Protein AF-A0A952CHF1-F1 (afdb_monomer_lite)

pLDDT: mean 80.34, std 18.18, range [41.38, 98.12]

Radius of gyration: 38.59 Å; chains: 1; bounding box: 107×48×82 Å

Structure (mmCIF, N/CA/C/O backbone):
data_AF-A0A952CHF1-F1
#
_entry.id   AF-A0A952CHF1-F1
#
loop_
_atom_site.group_PDB
_atom_site.id
_atom_site.type_symbol
_atom_site.label_atom_id
_atom_site.label_alt_id
_atom_site.label_comp_id
_atom_site.label_asym_id
_atom_site.label_entity_id
_atom_site.label_seq_id
_atom_site.pdbx_PDB_ins_code
_atom_site.Cartn_x
_atom_site.Cartn_y
_atom_site.Cartn_z
_atom_site.occupancy
_atom_site.B_iso_or_equiv
_atom_site.auth_seq_id
_atom_site.auth_comp_id
_atom_site.auth_asym_id
_atom_site.auth_atom_id
_atom_site.pdbx_PDB_model_num
ATOM 1 N N . MET A 1 1 ? -75.745 -9.282 33.336 1.00 41.38 1 MET A N 1
ATOM 2 C CA . MET A 1 1 ? -75.905 -10.749 33.289 1.00 41.38 1 MET A CA 1
ATOM 3 C C . MET A 1 1 ? -75.393 -11.208 31.934 1.00 41.38 1 MET A C 1
ATOM 5 O O . MET A 1 1 ? -75.913 -10.761 30.925 1.00 41.38 1 MET A O 1
ATOM 9 N N . SER A 1 2 ? -74.282 -11.944 31.943 1.00 44.28 2 SER A N 1
ATOM 10 C CA . SER A 1 2 ? -73.569 -12.454 30.767 1.00 44.28 2 SER A CA 1
ATOM 11 C C . SER A 1 2 ? -74.428 -13.424 29.954 1.00 44.28 2 SER A C 1
ATOM 13 O O . SER A 1 2 ? -75.130 -14.236 30.558 1.00 44.28 2 SER A O 1
ATOM 15 N N . LYS A 1 3 ? -74.321 -13.354 28.621 1.00 41.94 3 LYS A N 1
ATOM 16 C CA . LYS A 1 3 ? -74.232 -14.513 27.716 1.00 41.94 3 LYS A CA 1
ATOM 17 C C . LYS A 1 3 ? -73.843 -14.033 26.315 1.00 41.94 3 LYS A C 1
ATOM 19 O O . LYS A 1 3 ? -74.682 -13.679 25.496 1.00 41.94 3 LYS A O 1
ATOM 24 N N . THR A 1 4 ? -72.537 -14.005 26.095 1.00 46.75 4 THR A N 1
ATOM 25 C CA . THR A 1 4 ? -71.904 -14.118 24.782 1.00 46.75 4 THR A CA 1
ATOM 26 C C . THR A 1 4 ? -71.718 -15.609 24.548 1.00 46.75 4 THR A C 1
ATOM 28 O O . THR A 1 4 ? -71.022 -16.232 25.342 1.00 46.75 4 THR A O 1
ATOM 31 N N . ASP A 1 5 ? -72.339 -16.185 23.523 1.00 48.59 5 ASP A N 1
ATOM 32 C CA . ASP A 1 5 ? -71.848 -17.425 22.922 1.00 48.59 5 ASP A CA 1
ATOM 33 C C . ASP A 1 5 ? -72.485 -17.655 21.544 1.00 48.59 5 ASP A C 1
ATOM 35 O O . ASP A 1 5 ? -73.663 -17.354 21.359 1.00 48.59 5 ASP A O 1
ATOM 39 N N . ILE A 1 6 ? -71.690 -18.250 20.645 1.00 51.31 6 ILE A N 1
ATOM 40 C CA . ILE A 1 6 ? -72.033 -18.782 19.308 1.00 51.31 6 ILE A CA 1
ATOM 41 C C . ILE A 1 6 ? -72.056 -17.709 18.182 1.00 51.31 6 ILE A C 1
ATOM 43 O O . ILE A 1 6 ? -73.088 -17.110 17.906 1.00 51.31 6 ILE A O 1
ATOM 47 N N . LYS A 1 7 ? -70.905 -17.259 17.640 1.00 44.16 7 LYS A N 1
ATOM 48 C CA . LYS A 1 7 ? -70.160 -17.816 16.472 1.00 44.16 7 LYS A CA 1
ATOM 49 C C . LYS A 1 7 ? -71.060 -18.120 15.264 1.00 44.16 7 LYS A C 1
ATOM 51 O O . LYS A 1 7 ? -71.900 -19.002 15.337 1.00 44.16 7 LYS A O 1
ATOM 56 N N . ASP A 1 8 ? -71.004 -17.300 14.216 1.00 44.06 8 ASP A N 1
ATOM 57 C CA . ASP A 1 8 ? -70.083 -17.432 13.065 1.00 44.06 8 ASP A CA 1
ATOM 58 C C . ASP A 1 8 ? -70.375 -18.676 12.207 1.00 44.06 8 ASP A C 1
ATOM 60 O O . ASP A 1 8 ? -69.751 -19.717 12.390 1.00 44.06 8 ASP A O 1
ATOM 64 N N . GLU A 1 9 ? -71.283 -18.538 11.234 1.00 54.94 9 GLU A N 1
ATOM 65 C CA . GLU A 1 9 ? -71.355 -19.393 10.037 1.00 54.94 9 GLU A CA 1
ATOM 66 C C . GLU A 1 9 ? -72.069 -18.600 8.909 1.00 54.94 9 GLU A C 1
ATOM 68 O O . GLU A 1 9 ? -73.242 -18.274 9.046 1.00 54.94 9 GLU A O 1
ATOM 73 N N . ILE A 1 10 ? -71.339 -17.934 8.001 1.00 44.38 10 ILE A N 1
ATOM 74 C CA . ILE A 1 10 ? -70.884 -18.364 6.653 1.00 44.38 10 ILE A CA 1
ATOM 75 C C . ILE A 1 10 ? -71.855 -17.981 5.512 1.00 44.38 10 ILE A C 1
ATOM 77 O O . ILE A 1 10 ? -73.059 -18.179 5.602 1.00 44.38 10 ILE A O 1
ATOM 81 N N . ALA A 1 11 ? -71.220 -17.545 4.409 1.00 45.22 11 ALA A N 1
ATOM 82 C CA . ALA A 1 11 ? -71.679 -17.360 3.020 1.00 45.22 11 ALA A CA 1
ATOM 83 C C . ALA A 1 11 ? -72.326 -15.996 2.708 1.00 45.22 11 ALA A C 1
ATOM 85 O O . ALA A 1 11 ? -73.473 -15.753 3.050 1.00 45.22 11 ALA A O 1
ATOM 86 N N . VAL A 1 12 ? -71.568 -14.998 2.225 1.00 45.03 12 VAL A N 1
ATOM 87 C CA . VAL A 1 12 ? -70.949 -14.845 0.878 1.00 45.03 12 VAL A CA 1
ATOM 88 C C . VAL A 1 12 ? -72.019 -14.678 -0.198 1.00 45.03 12 VAL A C 1
ATOM 90 O O . VAL A 1 12 ? -72.601 -15.656 -0.657 1.00 45.03 12 VAL A O 1
ATOM 93 N N . ASP A 1 13 ? -72.216 -13.418 -0.584 1.00 46.03 13 ASP A N 1
ATOM 94 C CA . ASP A 1 13 ? -73.190 -12.943 -1.561 1.00 46.03 13 ASP A CA 1
ATOM 95 C C . ASP A 1 13 ? -72.493 -12.440 -2.842 1.00 46.03 13 ASP A C 1
ATOM 97 O O . ASP A 1 13 ? -71.395 -11.880 -2.791 1.00 46.03 13 ASP A O 1
ATOM 101 N N . GLU A 1 14 ? -73.177 -12.691 -3.956 1.00 58.16 14 GLU A N 1
ATOM 102 C CA . GLU A 1 14 ? -73.021 -12.207 -5.335 1.00 58.16 14 GLU A CA 1
ATOM 103 C C . GLU A 1 14 ? -71.776 -12.561 -6.178 1.00 58.16 14 GLU A C 1
ATOM 105 O O . GLU A 1 14 ? -70.794 -11.828 -6.306 1.00 58.16 14 GLU A O 1
ATOM 110 N N . ARG A 1 15 ? -71.919 -13.678 -6.912 1.00 45.28 15 ARG A N 1
ATOM 111 C CA . ARG A 1 15 ? -71.393 -13.866 -8.275 1.00 45.28 15 ARG A CA 1
ATOM 112 C C . ARG A 1 15 ? -72.532 -13.632 -9.275 1.00 45.28 15 ARG A C 1
ATOM 114 O O . ARG A 1 15 ? -73.593 -14.205 -9.070 1.00 45.28 15 ARG A O 1
ATOM 121 N N . ASP A 1 16 ? -72.286 -12.857 -10.335 1.00 45.28 16 ASP A N 1
ATOM 122 C CA . ASP A 1 16 ? -72.504 -13.268 -11.739 1.00 45.28 16 ASP A CA 1
ATOM 123 C C . ASP A 1 16 ? -72.274 -12.096 -12.718 1.00 45.28 16 ASP A C 1
ATOM 125 O O . ASP A 1 16 ? -73.119 -11.225 -12.903 1.00 45.28 16 ASP A O 1
ATOM 129 N N . SER A 1 17 ? -71.123 -12.113 -13.401 1.00 48.41 17 SER A N 1
ATOM 130 C CA . SER A 1 17 ? -70.873 -11.347 -14.631 1.00 48.41 17 SER A CA 1
ATOM 131 C C . SER A 1 17 ? -70.642 -12.344 -15.770 1.00 48.41 17 SER A C 1
ATOM 133 O O . SER A 1 17 ? -69.687 -13.123 -15.676 1.00 48.41 17 SER A O 1
ATOM 135 N N . PRO A 1 18 ? -71.449 -12.360 -16.847 1.00 44.62 18 PRO A N 1
ATOM 136 C CA . PRO A 1 18 ? -71.199 -13.249 -17.967 1.00 44.62 18 PRO A CA 1
ATOM 137 C C . PRO A 1 18 ? -70.309 -12.588 -19.031 1.00 44.62 18 PRO A C 1
ATOM 139 O O . PRO A 1 18 ? -70.598 -11.507 -19.528 1.00 44.62 18 PRO A O 1
ATOM 142 N N . MET A 1 19 ? -69.253 -13.327 -19.374 1.00 44.66 19 MET A N 1
ATOM 143 C CA . MET A 1 19 ? -68.753 -13.604 -20.728 1.00 44.66 19 MET A CA 1
ATOM 144 C C . MET A 1 19 ? -68.346 -12.433 -21.634 1.00 44.66 19 MET A C 1
ATOM 146 O O . MET A 1 19 ? -69.169 -11.865 -22.339 1.00 44.66 19 MET A O 1
ATOM 150 N N . ASP A 1 20 ? -67.028 -12.241 -21.753 1.00 45.38 20 ASP A N 1
ATOM 151 C CA . ASP A 1 20 ? -66.413 -11.880 -23.031 1.00 45.38 20 ASP A CA 1
ATOM 152 C C . ASP A 1 20 ? -65.373 -12.945 -23.399 1.00 45.38 20 ASP A C 1
ATOM 154 O O . ASP A 1 20 ? -64.365 -13.168 -22.724 1.00 45.38 20 ASP A O 1
ATOM 158 N N . GLU A 1 21 ? -65.707 -13.664 -24.461 1.00 47.47 21 GLU A N 1
ATOM 159 C CA . GLU A 1 21 ? -65.015 -14.814 -25.010 1.00 47.47 21 GLU A CA 1
ATOM 160 C C . GLU A 1 21 ? -64.033 -14.361 -26.106 1.00 47.47 21 GLU A C 1
ATOM 162 O O . GLU A 1 21 ? -64.402 -13.674 -27.051 1.00 47.47 21 GLU A O 1
ATOM 167 N N . GLN A 1 22 ? -62.778 -14.805 -25.976 1.00 41.47 22 GLN A N 1
ATOM 168 C CA . GLN A 1 22 ? -61.794 -15.044 -27.045 1.00 41.47 22 GLN A CA 1
ATOM 169 C C . GLN A 1 22 ? -61.349 -13.878 -27.954 1.00 41.47 22 GLN A C 1
ATOM 171 O O . GLN A 1 22 ? -62.006 -13.512 -28.924 1.00 41.47 22 GLN A O 1
ATOM 176 N N . ARG A 1 23 ? -60.075 -13.483 -27.784 1.00 44.38 23 ARG A N 1
ATOM 177 C CA . ARG A 1 23 ? -59.093 -13.310 -28.879 1.00 44.38 23 ARG A CA 1
ATOM 178 C C . ARG A 1 23 ? -57.671 -13.252 -28.309 1.00 44.38 23 ARG A C 1
ATOM 180 O O . ARG A 1 23 ? -57.206 -12.205 -27.872 1.00 44.38 23 ARG A O 1
ATOM 187 N N . GLU A 1 24 ? -56.962 -14.378 -28.339 1.00 53.56 24 GLU A N 1
ATOM 188 C CA . GLU A 1 24 ? -55.502 -14.380 -28.203 1.00 53.56 24 GLU A CA 1
ATOM 189 C C . GLU A 1 24 ? -54.842 -13.991 -29.534 1.00 53.56 24 GLU A C 1
ATOM 191 O O . GLU A 1 24 ? -55.194 -14.551 -30.575 1.00 53.56 24 GLU A O 1
ATOM 196 N N . PRO A 1 25 ? -53.800 -13.147 -29.526 1.00 46.75 25 PRO A N 1
ATOM 197 C CA . PRO A 1 25 ? -52.717 -13.276 -30.480 1.00 46.75 25 PRO A CA 1
ATOM 198 C C . PRO A 1 25 ? -51.537 -13.987 -29.808 1.00 46.75 25 PRO A C 1
ATOM 200 O O . PRO A 1 25 ? -50.835 -13.440 -28.959 1.00 46.75 25 PRO A O 1
ATOM 203 N N . SER A 1 26 ? -51.327 -15.229 -30.244 1.00 51.94 26 SER A N 1
ATOM 204 C CA . SER A 1 26 ? -50.134 -16.042 -30.021 1.00 51.94 26 SER A CA 1
ATOM 205 C C . SER A 1 26 ? -48.860 -15.257 -30.367 1.00 51.94 26 SER A C 1
ATOM 207 O O . SER A 1 26 ? -48.519 -15.067 -31.534 1.00 51.94 26 SER A O 1
ATOM 209 N N . GLY A 1 27 ? -48.150 -14.798 -29.337 1.00 45.06 27 GLY A N 1
ATOM 210 C CA . GLY A 1 27 ? -46.828 -14.187 -29.430 1.00 45.06 27 GLY A CA 1
ATOM 211 C C . GLY A 1 27 ? -45.833 -15.004 -28.617 1.00 45.06 27 GLY A C 1
ATOM 212 O O . GLY A 1 27 ? -45.667 -14.795 -27.420 1.00 45.06 27 GLY A O 1
ATOM 213 N N . LYS A 1 28 ? -45.191 -15.974 -29.268 1.00 48.97 28 LYS A N 1
ATOM 214 C CA . LYS A 1 28 ? -44.086 -16.785 -28.730 1.00 48.97 28 LYS A CA 1
ATOM 215 C C . LYS A 1 28 ? -43.046 -15.859 -28.060 1.00 48.97 28 LYS A C 1
ATOM 217 O O . LYS A 1 28 ? -42.647 -14.894 -28.711 1.00 48.97 28 LYS A O 1
ATOM 222 N N . PRO A 1 29 ? -42.561 -16.114 -26.826 1.00 49.94 29 PRO A N 1
ATOM 223 C CA . PRO A 1 29 ? -41.495 -15.300 -26.255 1.00 49.94 29 PRO A CA 1
ATOM 224 C C . PRO A 1 29 ? -40.243 -15.505 -27.106 1.00 49.94 29 PRO A C 1
ATOM 226 O O . PRO A 1 29 ? -39.640 -16.581 -27.120 1.00 49.94 29 PRO A O 1
ATOM 229 N N . GLU A 1 30 ? -39.901 -14.484 -27.886 1.00 56.41 30 GLU A N 1
ATOM 230 C CA . GLU A 1 30 ? -38.727 -14.472 -28.740 1.00 56.41 30 GLU A CA 1
ATOM 231 C C . GLU A 1 30 ? -37.497 -14.528 -27.827 1.00 56.41 30 GLU A C 1
ATOM 233 O O . GLU A 1 30 ? -37.101 -13.550 -27.191 1.00 56.41 30 GLU A O 1
ATOM 238 N N . GLY A 1 31 ? -36.936 -15.731 -27.684 1.00 54.88 31 GLY A N 1
ATOM 239 C CA . GLY A 1 31 ? -35.697 -15.946 -26.959 1.00 54.88 31 GLY A CA 1
ATOM 240 C C . GLY A 1 31 ? -34.642 -14.994 -27.504 1.00 54.88 31 GLY A C 1
ATOM 241 O O . GLY A 1 31 ? -34.414 -14.951 -28.714 1.00 54.88 31 GLY A O 1
ATOM 242 N N . LYS A 1 32 ? -34.016 -14.213 -26.612 1.00 53.50 32 LYS A N 1
ATOM 243 C CA . LYS A 1 32 ? -32.876 -13.350 -26.938 1.00 53.50 32 LYS A CA 1
ATOM 244 C C . LYS A 1 32 ? -31.883 -14.161 -27.766 1.00 53.50 32 LYS A C 1
ATOM 246 O O . LYS A 1 32 ? -31.200 -15.036 -27.235 1.00 53.50 32 LYS A O 1
ATOM 251 N N . ARG A 1 33 ? -31.837 -13.886 -29.071 1.00 52.94 33 ARG A N 1
ATOM 252 C CA . ARG A 1 33 ? -30.895 -14.516 -29.996 1.00 52.94 33 ARG A CA 1
ATOM 253 C C . ARG A 1 33 ? -29.493 -14.270 -29.428 1.00 52.94 33 ARG A C 1
ATOM 255 O O . ARG A 1 33 ? -29.195 -13.117 -29.103 1.00 52.94 33 ARG A O 1
ATOM 262 N N . PRO A 1 34 ? -28.644 -15.297 -29.243 1.00 56.47 34 PRO A N 1
ATOM 263 C CA . PRO A 1 34 ? -27.273 -15.063 -28.820 1.00 56.47 34 PRO A CA 1
ATOM 264 C C . PRO A 1 34 ? -26.626 -14.151 -29.861 1.00 56.47 34 PRO A C 1
ATOM 266 O O . PRO A 1 34 ? -26.566 -14.494 -31.041 1.00 56.47 34 PRO A O 1
ATOM 269 N N . ALA A 1 35 ? -26.231 -12.953 -29.422 1.00 60.84 35 ALA A N 1
ATOM 270 C CA . ALA A 1 35 ? -25.584 -11.962 -30.264 1.00 60.84 35 ALA A CA 1
ATOM 271 C C . ALA A 1 35 ? -24.446 -12.632 -31.043 1.00 60.84 35 ALA A C 1
ATOM 273 O O . ALA A 1 35 ? -23.597 -13.316 -30.462 1.00 60.84 35 ALA A O 1
ATOM 274 N N . ALA A 1 36 ? -24.497 -12.471 -32.364 1.00 56.25 36 ALA A N 1
ATOM 275 C CA . ALA A 1 36 ? -23.555 -13.036 -33.308 1.00 56.25 36 ALA A CA 1
ATOM 276 C C . ALA A 1 36 ? -22.110 -12.794 -32.846 1.00 56.25 36 ALA A C 1
ATOM 278 O O . ALA A 1 36 ? -21.725 -11.693 -32.450 1.00 56.25 36 ALA A O 1
ATOM 279 N N . ARG A 1 37 ? -21.306 -13.858 -32.866 1.00 59.22 37 ARG A N 1
ATOM 280 C CA . ARG A 1 37 ? -19.888 -13.819 -32.512 1.00 59.22 37 ARG A CA 1
ATOM 281 C C . ARG A 1 37 ? -19.145 -13.078 -33.620 1.00 59.22 37 ARG A C 1
ATOM 283 O O . ARG A 1 37 ? -18.782 -13.694 -34.614 1.00 59.22 37 ARG A O 1
ATOM 290 N N . GLU A 1 38 ? -18.944 -11.773 -33.459 1.00 60.59 38 GLU A N 1
ATOM 291 C CA . GLU A 1 38 ? -18.161 -10.989 -34.417 1.00 60.59 38 GLU A CA 1
ATOM 292 C C . GLU A 1 38 ? -16.716 -11.516 -34.502 1.00 60.59 38 GLU A C 1
ATOM 294 O O . GLU A 1 38 ? -16.000 -11.525 -33.488 1.00 60.59 38 GLU A O 1
ATOM 299 N N . PRO A 1 39 ? -16.263 -11.967 -35.686 1.00 59.97 39 PRO A N 1
ATOM 300 C CA . PRO A 1 39 ? -14.900 -12.416 -35.891 1.00 59.97 39 PRO A CA 1
ATOM 301 C C . PRO A 1 39 ? -14.039 -11.198 -36.245 1.00 59.97 39 PRO A C 1
ATOM 303 O O . PRO A 1 39 ? -13.927 -10.815 -37.402 1.00 59.97 39 PRO A O 1
ATOM 306 N N . GLY A 1 40 ? -13.455 -10.558 -35.231 1.00 54.16 40 GLY A N 1
ATOM 307 C CA . GLY A 1 40 ? -12.579 -9.400 -35.449 1.00 54.16 40 GLY A CA 1
ATOM 308 C C . GLY A 1 40 ? -12.395 -8.513 -34.223 1.00 54.16 40 GLY A C 1
ATOM 309 O O . GLY A 1 40 ? -12.591 -7.308 -34.290 1.00 54.16 40 GLY A O 1
ATOM 310 N N . GLY A 1 41 ? -12.071 -9.083 -33.060 1.00 60.56 41 GLY A N 1
ATOM 311 C CA . GLY A 1 41 ? -11.786 -8.266 -31.879 1.00 60.56 41 GLY A CA 1
ATOM 312 C C . GLY A 1 41 ? -10.400 -7.628 -31.968 1.00 60.56 41 GLY A C 1
ATOM 313 O O . GLY A 1 41 ? -9.415 -8.361 -32.037 1.00 60.56 41 GLY A O 1
ATOM 314 N N . SER A 1 42 ? -10.316 -6.294 -31.903 1.00 71.31 42 SER A N 1
ATOM 315 C CA . SER A 1 42 ? -9.056 -5.542 -31.799 1.00 71.31 42 SER A CA 1
ATOM 316 C C . SER A 1 42 ? -8.098 -6.182 -30.779 1.00 71.31 42 SER A C 1
ATOM 318 O O . SER A 1 42 ? -8.558 -6.634 -29.722 1.00 71.31 42 SER A O 1
ATOM 320 N N . PRO A 1 43 ? -6.770 -6.192 -31.015 1.00 65.88 43 PRO A N 1
ATOM 321 C CA . PRO A 1 43 ? -5.804 -6.825 -30.106 1.00 65.88 43 PRO A CA 1
ATOM 322 C C . PRO A 1 43 ? -5.867 -6.265 -28.673 1.00 65.88 43 PRO A C 1
ATOM 324 O O . PRO A 1 43 ? -5.527 -6.962 -27.720 1.00 65.88 43 PRO A O 1
ATOM 327 N N . LEU A 1 44 ? -6.399 -5.050 -28.511 1.00 73.19 44 LEU A N 1
ATOM 328 C CA . LEU A 1 44 ? -6.581 -4.351 -27.237 1.00 73.19 44 LEU A CA 1
ATOM 329 C C . LEU A 1 44 ? -7.936 -4.609 -26.550 1.00 73.19 44 LEU A C 1
ATOM 331 O O . LEU A 1 44 ? -8.260 -3.956 -25.560 1.00 73.19 44 LEU A O 1
ATOM 335 N N . ARG A 1 45 ? -8.761 -5.539 -27.047 1.00 78.00 45 ARG A N 1
ATOM 336 C CA . ARG A 1 45 ? -10.073 -5.818 -26.451 1.00 78.00 45 ARG A CA 1
ATOM 337 C C . ARG A 1 45 ? -9.916 -6.470 -25.073 1.00 78.00 45 ARG A C 1
ATOM 339 O O . ARG A 1 45 ? -9.343 -7.554 -24.950 1.00 78.00 45 ARG A O 1
ATOM 346 N N . LEU A 1 46 ? -10.466 -5.818 -24.047 1.00 76.69 46 LEU A N 1
ATOM 347 C CA . LEU A 1 46 ? -10.544 -6.354 -22.688 1.00 76.69 46 LEU A CA 1
ATOM 348 C C . LEU A 1 46 ? -11.535 -7.519 -22.614 1.00 76.69 46 LEU A C 1
ATOM 350 O O . LEU A 1 46 ? -12.632 -7.466 -23.176 1.00 76.69 46 LEU A O 1
ATOM 354 N N . TYR A 1 47 ? -11.170 -8.551 -21.856 1.00 80.44 47 TYR A N 1
ATOM 355 C CA . TYR A 1 47 ? -12.092 -9.624 -21.500 1.00 80.44 47 TYR A CA 1
ATOM 356 C C . TYR A 1 47 ? -13.098 -9.106 -20.454 1.00 80.44 47 TYR A C 1
ATOM 358 O O . TYR A 1 47 ? -12.695 -8.512 -19.447 1.00 80.44 47 TYR A O 1
ATOM 366 N N . LYS A 1 48 ? -14.400 -9.289 -20.730 1.00 81.25 48 LYS A N 1
ATOM 367 C CA . LYS A 1 48 ? -15.551 -8.800 -19.937 1.00 81.25 48 LYS A CA 1
ATOM 368 C C . LYS A 1 48 ? -15.425 -7.318 -19.522 1.00 81.25 48 LYS A C 1
ATOM 370 O O . LYS A 1 48 ? -15.202 -7.023 -18.343 1.00 81.25 48 LYS A O 1
ATOM 375 N N . PRO A 1 49 ? -15.542 -6.367 -20.470 1.00 75.31 49 PRO A N 1
ATOM 376 C CA . PRO A 1 49 ? -15.494 -4.946 -20.142 1.00 75.31 49 PRO A CA 1
ATOM 377 C C . PRO A 1 49 ? -16.709 -4.572 -19.275 1.00 75.31 49 PRO A C 1
ATOM 379 O O . PRO A 1 49 ? -17.842 -4.879 -19.631 1.00 75.31 49 PRO A O 1
ATOM 382 N N . GLY A 1 50 ? -16.468 -3.952 -18.116 1.00 76.69 50 GLY A N 1
ATOM 383 C CA . GLY A 1 50 ? -17.514 -3.460 -17.205 1.00 76.69 50 GLY A CA 1
ATOM 384 C C . GLY A 1 50 ? -17.693 -4.239 -15.895 1.00 76.69 50 GLY A C 1
ATOM 385 O O . GLY A 1 50 ? -18.294 -3.712 -14.965 1.00 76.69 50 GLY A O 1
ATOM 386 N N . GLN A 1 51 ? -17.126 -5.443 -15.764 1.00 84.44 51 GLN A N 1
ATOM 387 C CA . GLN A 1 51 ? -17.134 -6.207 -14.507 1.00 84.44 51 GLN A CA 1
ATOM 388 C C . GLN A 1 51 ? -15.734 -6.261 -13.886 1.00 84.44 51 GLN A C 1
ATOM 390 O O . GLN A 1 51 ? -14.726 -6.257 -14.600 1.00 84.44 51 GLN A O 1
ATOM 395 N N . GLY A 1 52 ? -15.657 -6.320 -12.553 1.00 85.88 52 GLY A N 1
ATOM 396 C CA . GLY A 1 52 ? -14.372 -6.427 -11.856 1.00 85.88 52 GLY A CA 1
ATOM 397 C C . GLY A 1 52 ? -13.592 -5.110 -11.799 1.00 85.88 52 GLY A C 1
ATOM 398 O O . GLY A 1 52 ? -12.415 -5.127 -11.456 1.00 85.88 52 GLY A O 1
ATOM 399 N N . VAL A 1 53 ? -14.180 -3.979 -12.212 1.00 87.81 53 VAL A N 1
ATOM 400 C CA . VAL A 1 53 ? -13.436 -2.748 -12.537 1.00 87.81 53 VAL A CA 1
ATOM 401 C C . VAL A 1 53 ? -12.631 -2.244 -11.340 1.00 87.81 53 VAL A C 1
ATOM 403 O O . VAL A 1 53 ? -11.452 -1.935 -11.495 1.00 87.81 53 VAL A O 1
ATOM 406 N N . ARG A 1 54 ? -13.217 -2.215 -10.137 1.00 91.56 54 ARG A N 1
ATOM 407 C CA . ARG A 1 54 ? -12.527 -1.690 -8.944 1.00 91.56 54 ARG A CA 1
ATOM 408 C C . ARG A 1 54 ? -11.342 -2.559 -8.545 1.00 91.56 54 ARG A C 1
ATOM 410 O O . ARG A 1 54 ? -10.268 -2.039 -8.270 1.00 91.56 54 ARG A O 1
ATOM 417 N N . VAL A 1 55 ? -11.536 -3.876 -8.544 1.00 93.12 55 VAL A N 1
ATOM 418 C CA . VAL A 1 55 ? -10.488 -4.829 -8.161 1.00 93.12 55 VAL A CA 1
ATOM 419 C C . VAL A 1 55 ? -9.393 -4.868 -9.226 1.00 93.12 55 VAL A C 1
ATOM 421 O O . VAL A 1 55 ? -8.220 -4.849 -8.881 1.00 93.12 55 VAL A O 1
ATOM 424 N N . ARG A 1 56 ? -9.747 -4.805 -10.516 1.00 92.25 56 ARG A N 1
ATOM 425 C CA . ARG A 1 56 ? -8.786 -4.749 -11.630 1.00 92.25 56 ARG A CA 1
ATOM 426 C C . ARG A 1 56 ? -7.907 -3.503 -11.565 1.00 92.25 56 ARG A C 1
ATOM 428 O O . ARG A 1 56 ? -6.690 -3.633 -11.639 1.00 92.25 56 ARG A O 1
ATOM 435 N N . TRP A 1 57 ? -8.494 -2.318 -11.375 1.00 92.94 57 TRP A N 1
ATOM 436 C CA . TRP A 1 57 ? -7.708 -1.096 -11.180 1.00 92.94 57 TRP A CA 1
ATOM 437 C C . TRP A 1 57 ? -6.884 -1.150 -9.894 1.00 92.94 57 TRP A C 1
ATOM 439 O O . TRP A 1 57 ? -5.718 -0.778 -9.927 1.00 92.94 57 TRP A O 1
ATOM 449 N N . GLY A 1 58 ? -7.430 -1.681 -8.795 1.00 94.69 58 GLY A N 1
ATOM 450 C CA . GLY A 1 58 ? -6.684 -1.870 -7.547 1.00 94.69 58 GLY A CA 1
ATOM 451 C C . GLY A 1 58 ? -5.449 -2.759 -7.723 1.00 94.69 58 GLY A C 1
ATOM 452 O O . GLY A 1 58 ? -4.352 -2.376 -7.325 1.00 94.69 58 GLY A O 1
ATOM 453 N N . THR A 1 59 ? -5.595 -3.907 -8.389 1.00 94.06 59 THR A N 1
ATOM 454 C CA . THR A 1 59 ? -4.479 -4.807 -8.706 1.00 94.06 59 THR A CA 1
ATOM 455 C C . THR A 1 59 ? -3.490 -4.165 -9.675 1.00 94.06 59 THR A C 1
ATOM 457 O O . THR A 1 59 ? -2.288 -4.286 -9.464 1.00 94.06 59 THR A O 1
ATOM 460 N N . ALA A 1 60 ? -3.960 -3.458 -10.707 1.00 94.50 60 ALA A N 1
ATOM 461 C CA . ALA A 1 60 ? -3.086 -2.781 -11.666 1.00 94.50 60 ALA A CA 1
ATOM 462 C C . ALA A 1 60 ? -2.274 -1.653 -11.012 1.00 94.50 60 ALA A C 1
ATOM 464 O O . ALA A 1 60 ? -1.076 -1.548 -11.256 1.00 94.50 60 ALA A O 1
ATOM 465 N N . VAL A 1 61 ? -2.898 -0.850 -10.146 1.00 96.56 61 VAL A N 1
ATOM 466 C CA . VAL A 1 61 ? -2.224 0.216 -9.392 1.00 96.56 61 VAL A CA 1
ATOM 467 C C . VAL A 1 61 ? -1.238 -0.378 -8.392 1.00 96.56 61 VAL A C 1
ATOM 469 O O . VAL A 1 61 ? -0.086 0.040 -8.370 1.00 96.56 61 VAL A O 1
ATOM 472 N N . GLY A 1 62 ? -1.643 -1.384 -7.610 1.00 96.69 62 GLY A N 1
ATOM 473 C CA . GLY A 1 62 ? -0.752 -2.054 -6.659 1.00 96.69 62 GLY A CA 1
ATOM 474 C C . GLY A 1 62 ? 0.460 -2.690 -7.345 1.00 96.69 62 GLY A C 1
ATOM 475 O O . GLY A 1 62 ? 1.596 -2.461 -6.933 1.00 96.69 62 GLY A O 1
ATOM 476 N N . ALA A 1 63 ? 0.237 -3.415 -8.445 1.00 96.00 63 ALA A N 1
ATOM 477 C CA . ALA A 1 63 ? 1.314 -3.963 -9.263 1.00 96.00 63 ALA A CA 1
ATOM 478 C C . ALA A 1 63 ? 2.185 -2.856 -9.872 1.00 96.00 63 ALA A C 1
ATOM 480 O O . ALA A 1 63 ? 3.404 -2.995 -9.899 1.00 96.00 63 ALA A O 1
ATOM 481 N N . GLY A 1 64 ? 1.590 -1.744 -10.309 1.00 96.00 64 GLY A N 1
ATOM 482 C CA . GLY A 1 64 ? 2.308 -0.581 -10.826 1.00 96.00 64 GLY A CA 1
ATOM 483 C C 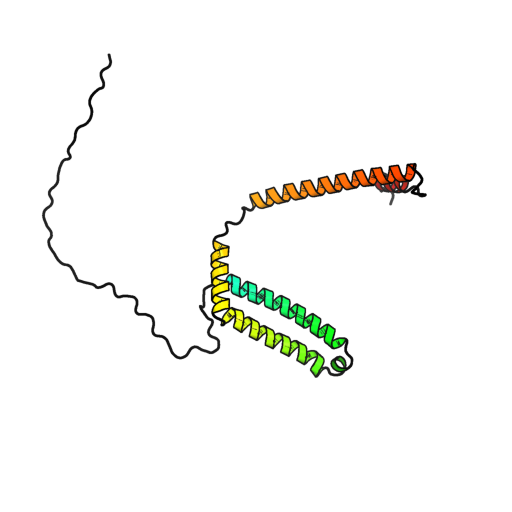. GLY A 1 64 ? 3.237 0.046 -9.787 1.00 96.00 64 GLY A C 1
ATOM 484 O O . GLY A 1 64 ? 4.410 0.250 -10.075 1.00 96.00 64 GLY A O 1
ATOM 485 N N . VAL A 1 65 ? 2.757 0.271 -8.562 1.00 97.81 65 VAL A N 1
ATOM 486 C CA . VAL A 1 65 ? 3.572 0.802 -7.454 1.00 97.81 65 VAL A CA 1
ATOM 487 C C . VAL A 1 65 ? 4.728 -0.141 -7.121 1.00 97.81 65 VAL A C 1
ATOM 489 O O . VAL A 1 65 ? 5.868 0.307 -7.024 1.00 97.81 65 VAL A O 1
ATOM 492 N N . LEU A 1 66 ? 4.463 -1.448 -7.011 1.00 97.31 66 LEU A N 1
ATOM 493 C CA . LEU A 1 66 ? 5.508 -2.451 -6.776 1.00 97.31 66 LEU A CA 1
ATOM 494 C C . LEU A 1 66 ? 6.527 -2.501 -7.918 1.00 97.31 66 LEU A C 1
ATOM 496 O O . LEU A 1 66 ? 7.721 -2.632 -7.669 1.00 97.31 66 LEU A O 1
ATOM 500 N N . THR A 1 67 ? 6.065 -2.365 -9.161 1.00 96.50 67 THR A N 1
ATOM 501 C CA . THR A 1 67 ? 6.939 -2.336 -10.337 1.00 96.50 67 THR A CA 1
ATOM 502 C C . THR A 1 67 ? 7.819 -1.094 -10.320 1.00 96.50 67 THR A C 1
ATOM 504 O O . THR A 1 67 ? 9.019 -1.214 -10.520 1.00 96.50 67 THR A O 1
ATOM 507 N N . LEU A 1 68 ? 7.262 0.085 -10.033 1.00 96.94 68 LEU A N 1
ATOM 508 C CA . LEU A 1 68 ? 8.034 1.325 -9.942 1.00 96.94 68 LEU A CA 1
ATOM 509 C C . LEU A 1 68 ? 9.083 1.252 -8.833 1.00 96.94 68 LEU A C 1
ATOM 511 O O . LEU A 1 68 ? 10.236 1.591 -9.076 1.00 96.94 68 LEU A O 1
ATOM 515 N N . TRP A 1 69 ? 8.706 0.751 -7.655 1.00 97.81 69 TRP A N 1
ATOM 516 C CA . TRP A 1 69 ? 9.637 0.571 -6.543 1.00 97.81 69 TRP A CA 1
ATOM 517 C C . TRP A 1 69 ? 10.734 -0.458 -6.858 1.00 97.81 69 TRP A C 1
ATOM 519 O O . TRP A 1 69 ? 11.912 -0.234 -6.581 1.00 97.81 69 TRP A O 1
ATOM 529 N N . GLY A 1 70 ? 10.372 -1.572 -7.498 1.00 96.62 70 GLY A N 1
ATOM 530 C CA . GLY A 1 70 ? 11.331 -2.583 -7.939 1.00 96.62 70 GLY A CA 1
ATOM 531 C C . GLY A 1 70 ? 12.283 -2.067 -9.020 1.00 96.62 70 GLY A C 1
ATOM 532 O O . GLY A 1 70 ? 13.477 -2.349 -8.974 1.00 96.62 70 GLY A O 1
ATOM 533 N N . VAL A 1 71 ? 11.783 -1.274 -9.970 1.00 96.38 71 VAL A N 1
ATOM 534 C CA . VAL A 1 71 ? 12.583 -0.672 -11.045 1.00 96.38 71 VAL A CA 1
ATOM 535 C C . VAL A 1 71 ? 13.503 0.423 -10.506 1.00 96.38 71 VAL A C 1
ATOM 537 O O . VAL A 1 71 ? 14.654 0.478 -10.931 1.00 96.38 71 VAL A O 1
ATOM 540 N N . SER A 1 72 ? 13.061 1.247 -9.547 1.00 95.31 72 SER A N 1
ATOM 541 C CA . SER A 1 72 ? 13.949 2.218 -8.891 1.00 95.31 72 SER A CA 1
ATOM 542 C C . SER A 1 72 ? 15.064 1.517 -8.120 1.00 95.31 72 SER A C 1
ATOM 544 O O . SER A 1 72 ? 16.226 1.882 -8.251 1.00 95.31 72 SER A O 1
ATOM 546 N N . TYR A 1 73 ? 14.735 0.441 -7.399 1.00 96.06 73 TYR A N 1
ATOM 547 C CA . TYR A 1 73 ? 15.743 -0.368 -6.717 1.00 96.06 73 TYR A CA 1
ATOM 548 C C . TYR A 1 73 ? 16.726 -1.020 -7.703 1.00 96.06 73 TYR A C 1
ATOM 550 O O . TYR A 1 73 ? 17.931 -1.052 -7.462 1.00 96.06 73 TYR A O 1
ATOM 558 N N . LEU A 1 74 ? 16.227 -1.519 -8.839 1.00 94.25 74 LEU A N 1
ATOM 559 C CA . LEU A 1 74 ? 17.056 -2.091 -9.898 1.00 94.25 74 LEU A CA 1
ATOM 560 C C . LEU A 1 74 ? 17.993 -1.046 -10.521 1.00 94.25 74 LEU A C 1
ATOM 562 O O . LEU A 1 74 ? 19.150 -1.361 -10.791 1.00 94.25 74 LEU A O 1
ATOM 566 N N . PHE A 1 75 ? 17.513 0.180 -10.733 1.00 93.62 75 PHE A N 1
ATOM 567 C CA . PHE A 1 75 ? 18.316 1.297 -11.230 1.00 93.62 75 PHE A CA 1
ATOM 568 C C . PHE A 1 75 ? 19.488 1.601 -10.282 1.00 93.62 75 PHE A C 1
ATOM 570 O O . PHE A 1 75 ? 20.642 1.600 -10.716 1.00 93.62 75 PHE A O 1
ATOM 577 N N . ASP A 1 76 ? 19.218 1.724 -8.978 1.00 93.12 76 ASP A N 1
ATOM 578 C CA . ASP A 1 76 ? 20.256 1.923 -7.957 1.00 93.12 76 ASP A CA 1
ATOM 579 C C . ASP A 1 76 ? 21.233 0.738 -7.901 1.00 93.12 76 ASP A C 1
ATOM 581 O O . ASP A 1 76 ? 22.444 0.912 -7.754 1.00 93.12 76 ASP A O 1
ATOM 585 N N . GLN A 1 77 ? 20.729 -0.492 -8.058 1.00 92.88 77 GLN A N 1
ATOM 586 C CA . GLN A 1 77 ? 21.554 -1.699 -8.096 1.00 92.88 77 GLN A CA 1
ATOM 587 C C . GLN A 1 77 ? 22.517 -1.701 -9.287 1.00 92.88 77 GLN A C 1
ATOM 589 O O . GLN A 1 77 ? 23.689 -2.034 -9.117 1.00 92.88 77 GLN A O 1
ATOM 594 N N . LEU A 1 78 ? 22.038 -1.341 -10.478 1.00 91.06 78 LEU A N 1
ATOM 595 C 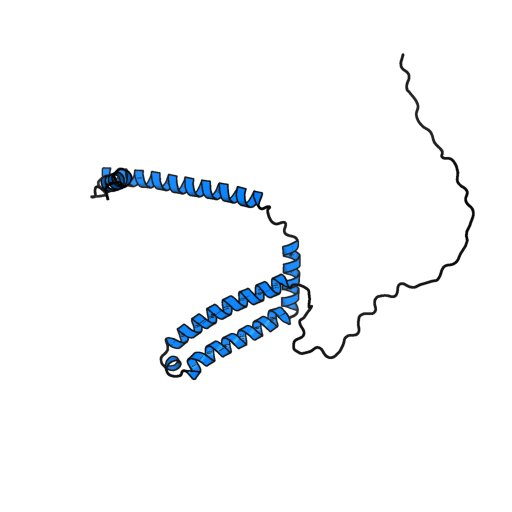CA . LEU A 1 78 ? 22.842 -1.281 -11.699 1.00 91.06 78 LEU A CA 1
ATOM 596 C C . LEU A 1 78 ? 23.943 -0.221 -11.590 1.00 91.06 78 LEU A C 1
ATOM 598 O O . LEU A 1 78 ? 25.067 -0.477 -12.009 1.00 91.06 78 LEU A O 1
ATOM 602 N N . GLY A 1 79 ? 23.653 0.928 -10.972 1.00 88.50 79 GLY A N 1
ATOM 603 C CA . GLY A 1 79 ? 24.631 2.003 -10.764 1.00 88.50 79 GLY A CA 1
ATOM 604 C C . GLY A 1 79 ? 25.789 1.635 -9.829 1.00 88.50 79 GLY A C 1
ATOM 605 O O . GLY A 1 79 ? 26.837 2.271 -9.875 1.00 88.50 79 GLY A O 1
ATOM 606 N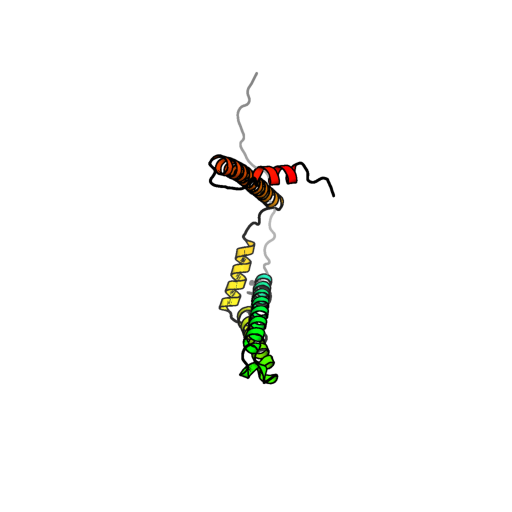 N . ARG A 1 80 ? 25.644 0.585 -9.008 1.00 89.19 80 ARG A N 1
ATOM 607 C CA . ARG A 1 80 ? 26.725 0.089 -8.135 1.00 89.19 80 ARG A CA 1
ATOM 608 C C . ARG A 1 80 ? 27.783 -0.738 -8.864 1.00 89.19 80 ARG A C 1
ATOM 610 O O . ARG A 1 80 ? 28.840 -1.001 -8.293 1.00 89.19 80 ARG A O 1
ATOM 617 N N . PHE A 1 81 ? 27.511 -1.174 -10.090 1.00 88.69 81 PHE A N 1
ATOM 618 C CA . PHE A 1 81 ? 28.427 -1.991 -10.878 1.00 88.69 81 PHE A CA 1
ATOM 619 C C . PHE A 1 81 ? 29.107 -1.141 -11.956 1.00 88.69 81 PHE A C 1
ATOM 621 O O . PHE A 1 81 ? 28.433 -0.652 -12.860 1.00 88.69 81 PHE A O 1
ATOM 628 N N . ALA A 1 82 ? 30.442 -1.055 -11.913 1.00 83.44 82 ALA A N 1
ATOM 629 C CA . ALA A 1 82 ? 31.250 -0.224 -12.820 1.00 83.44 82 ALA A CA 1
ATOM 630 C C . ALA A 1 82 ? 30.921 -0.441 -14.314 1.00 83.44 82 ALA A C 1
ATOM 632 O O . ALA A 1 82 ? 30.727 0.503 -15.071 1.00 83.44 82 ALA A O 1
ATOM 633 N N . PHE A 1 83 ? 30.745 -1.701 -14.726 1.00 82.81 83 PHE A N 1
ATOM 634 C CA . PHE A 1 83 ? 30.392 -2.060 -16.105 1.00 82.81 83 PHE A CA 1
ATOM 635 C C . PHE A 1 83 ? 29.083 -1.411 -16.594 1.00 82.81 83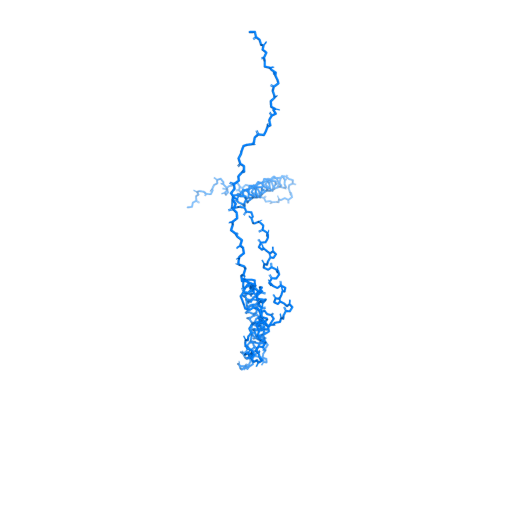 PHE A C 1
ATOM 637 O O . PHE A 1 83 ? 28.979 -0.978 -17.742 1.00 82.81 83 PHE A O 1
ATOM 644 N N . PHE A 1 84 ? 28.071 -1.352 -15.725 1.00 82.94 84 PHE A N 1
ATOM 645 C CA . PHE A 1 84 ? 26.767 -0.790 -16.064 1.00 82.94 84 PHE A CA 1
ATOM 646 C C . PHE A 1 84 ? 26.728 0.726 -15.854 1.00 82.94 84 PHE A C 1
ATOM 648 O O . PHE A 1 84 ? 26.004 1.395 -16.583 1.00 82.94 84 PHE A O 1
ATOM 655 N N . SER A 1 85 ? 27.511 1.278 -14.918 1.00 80.69 85 SER A N 1
ATOM 656 C CA . SER A 1 85 ? 27.587 2.727 -14.686 1.00 80.69 85 SER A CA 1
ATOM 657 C C . SER A 1 85 ? 28.336 3.476 -15.788 1.00 80.69 85 SER A C 1
ATOM 659 O O . SER A 1 85 ? 27.948 4.591 -16.128 1.00 80.69 85 SER A O 1
ATOM 661 N N . ASP A 1 86 ? 29.371 2.869 -16.376 1.00 85.38 86 ASP A N 1
ATOM 662 C CA . ASP A 1 86 ? 30.194 3.517 -17.409 1.00 85.38 86 ASP A CA 1
ATOM 663 C C . ASP A 1 86 ? 29.428 3.718 -18.726 1.00 85.38 86 ASP A C 1
ATOM 665 O O . ASP A 1 86 ? 29.737 4.604 -19.524 1.00 85.38 86 ASP A O 1
ATOM 669 N N . SER A 1 87 ? 28.386 2.913 -18.953 1.00 87.50 87 SER A N 1
ATOM 670 C CA . SER A 1 87 ? 27.538 2.992 -20.136 1.00 87.50 87 SER A CA 1
ATOM 671 C C . SER A 1 87 ? 26.150 3.534 -19.788 1.00 87.50 87 SER A C 1
ATOM 673 O O . SER A 1 87 ? 25.229 2.797 -19.437 1.00 87.50 87 SER A O 1
ATOM 675 N N . LEU A 1 88 ? 25.968 4.846 -19.989 1.00 84.44 88 LEU A N 1
ATOM 676 C CA . LEU A 1 88 ? 24.675 5.540 -19.852 1.00 84.44 88 LEU A CA 1
ATOM 677 C C . LEU A 1 88 ? 23.537 4.784 -20.561 1.00 84.44 88 LEU A C 1
ATOM 679 O O . LEU A 1 88 ? 22.439 4.651 -20.027 1.00 84.44 88 LEU A O 1
ATOM 683 N N . ALA A 1 89 ? 23.814 4.229 -21.745 1.00 89.12 89 ALA A N 1
ATOM 684 C CA . ALA A 1 89 ? 22.840 3.446 -22.494 1.00 89.12 89 ALA A CA 1
ATOM 685 C C . ALA A 1 89 ? 22.340 2.223 -21.707 1.00 89.12 89 ALA A C 1
ATOM 687 O O . ALA A 1 89 ? 21.133 2.057 -21.587 1.00 89.12 89 ALA A O 1
ATOM 688 N N . LEU A 1 90 ? 23.215 1.390 -21.132 1.00 87.94 90 LEU A N 1
ATOM 689 C CA . LEU A 1 90 ? 22.778 0.194 -20.399 1.00 87.94 90 LEU A CA 1
ATOM 690 C C . LEU A 1 90 ? 22.118 0.554 -19.068 1.00 87.94 90 LEU A C 1
ATOM 692 O O . LEU A 1 90 ? 21.105 -0.054 -18.713 1.00 87.94 90 LEU A O 1
ATOM 696 N N . HIS A 1 91 ? 22.649 1.562 -18.373 1.00 87.38 91 HIS A N 1
ATOM 697 C CA . HIS A 1 91 ? 22.130 2.008 -17.084 1.00 87.38 91 HIS A CA 1
ATOM 698 C C . HIS A 1 91 ? 20.657 2.438 -17.155 1.00 87.38 91 HIS A C 1
ATOM 700 O O . HIS A 1 91 ? 19.864 2.050 -16.301 1.00 87.38 91 HIS A O 1
ATOM 706 N N . TYR A 1 92 ? 20.268 3.180 -18.200 1.00 90.81 92 TYR A N 1
ATOM 707 C CA . TYR A 1 92 ? 18.884 3.635 -18.382 1.00 90.81 92 TYR A CA 1
ATOM 708 C C . TYR A 1 92 ? 18.021 2.668 -19.200 1.00 90.81 92 TYR A C 1
ATOM 710 O O . TYR A 1 92 ? 16.823 2.549 -18.943 1.00 90.81 92 TYR A O 1
ATOM 718 N N . PHE A 1 93 ? 18.593 1.952 -20.172 1.00 93.38 93 PHE A N 1
ATOM 719 C CA . PHE A 1 93 ? 17.816 1.069 -21.044 1.00 93.38 93 PHE A CA 1
ATOM 720 C C . PHE A 1 93 ? 17.270 -0.152 -20.299 1.00 93.38 93 PHE A C 1
ATOM 722 O O . PHE A 1 93 ? 16.098 -0.490 -20.464 1.00 93.38 93 PHE A O 1
ATOM 729 N N . ILE A 1 94 ? 18.080 -0.792 -19.447 1.00 93.44 94 ILE A N 1
ATOM 730 C CA . ILE A 1 94 ? 17.673 -2.016 -18.741 1.00 93.44 94 ILE A CA 1
ATOM 731 C C . ILE A 1 94 ? 16.441 -1.762 -17.847 1.00 93.44 94 ILE A C 1
ATOM 733 O O . ILE A 1 94 ? 15.447 -2.478 -18.004 1.00 93.44 94 ILE A O 1
ATOM 737 N N . PRO A 1 95 ? 16.416 -0.737 -16.971 1.00 94.50 95 PRO A N 1
ATOM 738 C CA . PRO A 1 95 ? 15.259 -0.462 -16.116 1.00 94.50 95 PRO A CA 1
ATOM 739 C C . PRO A 1 95 ? 14.001 -0.092 -16.908 1.00 94.50 95 PRO A C 1
ATOM 741 O O . PRO A 1 95 ? 12.908 -0.532 -16.555 1.00 94.50 95 PRO A O 1
ATOM 744 N N . VAL A 1 96 ? 14.141 0.656 -18.010 1.00 95.31 96 VAL A N 1
ATOM 745 C CA . VAL A 1 96 ? 13.012 1.035 -18.878 1.00 95.31 96 VAL A CA 1
ATOM 746 C C . VAL A 1 96 ? 12.406 -0.185 -19.572 1.00 95.31 96 VAL A C 1
ATOM 748 O O . VAL A 1 96 ? 11.183 -0.331 -19.601 1.00 95.31 96 VAL A O 1
ATOM 751 N N . VAL A 1 97 ? 13.236 -1.093 -20.091 1.00 95.94 97 VAL A N 1
ATOM 752 C CA . VAL A 1 97 ? 12.761 -2.338 -20.715 1.00 95.94 97 VAL A CA 1
ATOM 753 C C . VAL A 1 97 ? 12.059 -3.225 -19.692 1.00 95.94 97 VAL A C 1
ATOM 755 O O . VAL A 1 97 ? 10.987 -3.754 -19.982 1.00 95.94 97 VAL A O 1
ATOM 758 N N . VAL A 1 98 ? 12.616 -3.356 -18.486 1.00 95.75 98 VAL A N 1
ATOM 759 C CA . VAL A 1 98 ? 11.993 -4.128 -17.401 1.00 95.75 98 VAL A CA 1
ATOM 760 C C . VAL A 1 98 ? 10.644 -3.524 -17.006 1.00 95.75 98 VAL A C 1
ATOM 762 O O . VAL A 1 98 ? 9.656 -4.254 -16.908 1.00 95.75 98 VAL A O 1
ATOM 765 N N . LEU A 1 99 ? 10.566 -2.199 -16.858 1.00 96.81 99 LEU A N 1
ATOM 766 C CA . LEU A 1 99 ? 9.318 -1.489 -16.571 1.00 96.81 99 LEU A CA 1
ATOM 767 C C . LEU A 1 99 ? 8.258 -1.748 -17.651 1.00 96.81 99 LEU A C 1
ATOM 769 O O . LEU A 1 99 ? 7.117 -2.081 -17.329 1.00 96.81 99 LEU A O 1
ATOM 773 N N . ALA A 1 100 ? 8.632 -1.637 -18.928 1.00 96.56 100 ALA A N 1
ATOM 774 C CA . ALA A 1 100 ? 7.728 -1.878 -20.047 1.00 96.56 100 ALA A CA 1
ATOM 775 C C . ALA A 1 100 ? 7.260 -3.342 -20.106 1.00 96.56 100 ALA A C 1
ATOM 777 O O . ALA A 1 100 ? 6.066 -3.602 -20.257 1.00 96.56 100 ALA A O 1
ATOM 778 N N . ALA A 1 101 ? 8.176 -4.300 -19.937 1.00 96.75 101 ALA A N 1
ATOM 779 C CA . ALA A 1 101 ? 7.867 -5.726 -19.955 1.00 96.75 101 ALA A CA 1
ATOM 780 C C . ALA A 1 101 ? 6.885 -6.109 -18.837 1.00 96.75 101 ALA A C 1
ATOM 782 O O . ALA A 1 101 ? 5.880 -6.779 -19.094 1.00 96.75 101 ALA A O 1
ATOM 783 N N . ILE A 1 102 ? 7.127 -5.634 -17.611 1.00 96.62 102 ILE A N 1
ATOM 784 C CA . ILE A 1 102 ? 6.228 -5.880 -16.480 1.00 96.62 102 ILE A CA 1
ATOM 785 C C . ILE A 1 102 ? 4.890 -5.164 -16.696 1.00 96.62 102 ILE A C 1
ATOM 787 O O . ILE A 1 102 ? 3.844 -5.774 -16.488 1.00 96.62 102 ILE A O 1
ATOM 791 N N . GLY A 1 103 ? 4.892 -3.920 -17.185 1.00 95.50 103 GLY A N 1
ATOM 792 C CA . GLY A 1 103 ? 3.667 -3.173 -17.488 1.00 95.50 103 GLY A CA 1
ATOM 793 C C . GLY A 1 103 ? 2.762 -3.890 -18.497 1.00 95.50 103 GLY A C 1
ATOM 794 O O . GLY A 1 103 ? 1.559 -4.037 -18.265 1.00 95.50 103 GLY A O 1
ATOM 795 N N . VAL A 1 104 ? 3.340 -4.422 -19.579 1.00 95.25 104 VAL A N 1
ATOM 796 C CA . VAL A 1 104 ? 2.617 -5.251 -20.558 1.00 95.25 104 VAL A CA 1
ATOM 797 C C . VAL A 1 104 ? 2.114 -6.547 -19.919 1.00 95.25 104 VAL A C 1
ATOM 799 O O . VAL A 1 104 ? 0.965 -6.933 -20.143 1.00 95.25 104 VAL A O 1
ATOM 802 N N . GLY A 1 105 ? 2.933 -7.199 -19.090 1.00 94.81 105 GLY A N 1
ATOM 803 C CA . GLY A 1 105 ? 2.546 -8.402 -18.350 1.00 94.81 105 GLY A CA 1
ATOM 804 C C . GLY A 1 105 ? 1.341 -8.170 -17.433 1.00 94.81 105 GLY A C 1
ATOM 805 O O . GLY A 1 105 ? 0.380 -8.941 -17.468 1.00 94.81 105 GLY A O 1
ATOM 806 N N . VAL A 1 106 ? 1.343 -7.072 -16.672 1.00 94.25 106 VAL A N 1
ATOM 807 C CA . VAL A 1 106 ? 0.231 -6.660 -15.801 1.00 94.25 106 VAL A CA 1
ATOM 808 C C . VAL A 1 106 ? -1.024 -6.376 -16.623 1.00 94.25 106 VAL A C 1
ATOM 810 O O . VAL A 1 106 ? -2.097 -6.883 -16.291 1.00 94.25 106 VAL A O 1
ATOM 813 N N . PHE A 1 107 ? -0.906 -5.631 -17.727 1.00 92.88 107 PHE A N 1
ATOM 814 C CA . PHE A 1 107 ? -2.032 -5.374 -18.627 1.00 92.88 107 PHE A CA 1
ATOM 815 C C . PHE A 1 107 ? -2.620 -6.674 -19.192 1.00 92.88 107 PHE A C 1
ATOM 817 O O . PHE A 1 107 ? -3.840 -6.850 -19.215 1.00 92.88 107 PHE A O 1
ATOM 824 N N . TYR A 1 108 ? -1.772 -7.619 -19.599 1.00 92.75 108 TYR A N 1
ATOM 825 C CA . TYR A 1 108 ? -2.212 -8.917 -20.100 1.00 92.75 108 TYR A CA 1
ATOM 826 C C . TYR A 1 108 ? -2.940 -9.733 -19.022 1.00 92.75 108 TYR A C 1
ATOM 828 O O . TYR A 1 108 ? -4.043 -10.229 -19.268 1.00 92.75 108 TYR A O 1
ATOM 836 N N . LEU A 1 109 ? -2.375 -9.832 -17.814 1.00 92.06 109 LEU A N 1
ATOM 837 C CA . LEU A 1 109 ? -2.966 -10.593 -16.710 1.00 92.06 109 LEU A CA 1
ATOM 838 C C . LEU A 1 109 ? -4.305 -10.005 -16.249 1.00 92.06 109 LEU A C 1
ATOM 840 O O . LEU A 1 109 ? -5.290 -10.731 -16.132 1.00 92.06 109 LEU A O 1
ATOM 844 N N . VAL A 1 110 ? -4.355 -8.692 -16.016 1.00 92.19 110 VAL A N 1
ATOM 845 C CA . VAL A 1 110 ? -5.531 -8.004 -15.458 1.00 92.19 110 VAL A CA 1
ATOM 846 C C . VAL A 1 110 ? -6.582 -7.704 -16.532 1.00 92.19 110 VAL A C 1
ATOM 848 O O . VAL A 1 110 ? -7.779 -7.651 -16.246 1.00 92.19 110 VAL A O 1
ATOM 851 N N . GLY A 1 111 ? -6.170 -7.495 -17.782 1.00 87.75 111 GLY A N 1
ATOM 852 C CA . GLY A 1 111 ? -7.038 -7.079 -18.887 1.00 87.75 111 GLY A CA 1
ATOM 853 C C . GLY A 1 111 ? -7.560 -8.225 -19.753 1.00 87.75 111 GLY A C 1
ATOM 854 O O . GLY A 1 111 ? -8.708 -8.180 -20.209 1.00 87.75 111 GLY A O 1
ATOM 855 N N . ARG A 1 112 ? -6.741 -9.257 -19.983 1.00 88.25 112 ARG A N 1
ATOM 856 C CA . ARG A 1 112 ? -6.966 -10.225 -21.067 1.00 88.25 112 ARG A CA 1
ATOM 857 C C . ARG A 1 112 ? -7.020 -11.677 -20.610 1.00 88.25 112 ARG A C 1
ATOM 859 O O . ARG A 1 112 ? -7.785 -12.443 -21.189 1.00 88.25 112 ARG A O 1
ATOM 866 N N . HIS A 1 113 ? -6.241 -12.066 -19.604 1.00 91.00 113 HIS A N 1
ATOM 867 C CA . HIS A 1 113 ? -6.150 -13.461 -19.188 1.00 91.00 113 HIS A CA 1
ATOM 868 C C . HIS A 1 113 ? -7.449 -13.929 -18.492 1.00 91.00 113 HIS A C 1
ATOM 870 O O . HIS A 1 113 ? -7.720 -13.517 -17.360 1.00 91.00 113 HIS A O 1
ATOM 876 N N . PRO A 1 114 ? -8.254 -14.815 -19.114 1.00 88.75 114 PRO A N 1
ATOM 877 C CA . PRO A 1 114 ? -9.641 -15.049 -18.706 1.00 88.75 114 PRO A CA 1
ATOM 878 C C . PRO A 1 114 ? -9.764 -15.593 -17.280 1.00 88.75 114 PRO A C 1
ATOM 880 O O . PRO A 1 114 ? -10.585 -15.099 -16.519 1.00 88.75 114 PRO A O 1
ATOM 883 N N . ARG A 1 115 ? -8.888 -16.523 -16.866 1.00 90.19 115 ARG A N 1
ATOM 884 C CA . ARG A 1 115 ? -8.919 -17.094 -15.504 1.00 90.19 115 ARG A CA 1
ATOM 885 C C . ARG A 1 115 ? -8.659 -16.052 -14.418 1.00 90.19 115 ARG A C 1
ATOM 887 O O . ARG A 1 115 ? -9.288 -16.089 -13.369 1.00 90.19 115 ARG A O 1
ATOM 894 N N . VAL A 1 116 ? -7.725 -15.135 -14.674 1.00 91.75 116 VAL A N 1
ATOM 895 C CA . VAL A 1 116 ? -7.362 -14.088 -13.707 1.00 91.75 116 VAL A CA 1
ATOM 896 C C . VAL A 1 116 ? -8.475 -13.054 -13.648 1.00 91.75 116 VAL A C 1
ATOM 898 O O . VAL A 1 116 ? -8.894 -12.674 -12.564 1.00 91.75 116 VAL A O 1
ATOM 901 N N . VAL A 1 117 ? -9.019 -12.654 -14.797 1.00 91.69 117 VAL A N 1
ATOM 902 C CA . VAL A 1 117 ? -10.145 -11.718 -14.838 1.00 91.69 117 VAL A CA 1
ATOM 903 C C . VAL A 1 117 ? -11.380 -12.296 -14.151 1.00 91.69 117 VAL A C 1
ATOM 905 O O . VAL A 1 117 ? -11.984 -11.606 -13.337 1.00 91.69 117 VAL A O 1
ATOM 908 N N . ASP A 1 118 ? -11.737 -13.550 -14.430 1.00 92.19 118 ASP A N 1
ATOM 909 C CA . ASP A 1 118 ? -12.885 -14.204 -13.799 1.00 92.19 118 ASP A CA 1
ATOM 910 C C . ASP A 1 118 ? -12.693 -14.335 -12.279 1.00 92.19 118 ASP A C 1
ATOM 912 O O . ASP A 1 118 ? -13.632 -14.080 -11.525 1.00 92.19 118 ASP A O 1
ATOM 916 N N . PHE A 1 119 ? -11.467 -14.615 -11.819 1.00 93.31 119 PHE A N 1
ATOM 917 C CA . PHE A 1 119 ? -11.126 -14.574 -10.396 1.00 93.31 119 PHE A CA 1
ATOM 918 C C . PHE A 1 119 ? -11.309 -13.171 -9.799 1.00 93.31 119 PHE A C 1
ATOM 920 O O . PHE A 1 119 ? -12.034 -13.030 -8.822 1.00 93.31 119 PHE A O 1
ATOM 927 N N . LEU A 1 120 ? -10.734 -12.122 -10.403 1.00 92.00 120 LEU A N 1
ATOM 928 C CA . LEU A 1 120 ? -10.847 -10.743 -9.899 1.00 92.00 120 LEU A CA 1
ATOM 929 C C . LEU A 1 120 ? -12.309 -10.264 -9.843 1.00 92.00 120 LEU A C 1
ATOM 931 O O . LEU A 1 120 ? -12.701 -9.552 -8.918 1.00 92.00 120 LEU A O 1
ATOM 935 N N . VAL A 1 121 ? -13.132 -10.670 -10.813 1.00 93.00 121 VAL A N 1
ATOM 936 C CA . VAL A 1 121 ? -14.576 -10.391 -10.835 1.00 93.00 121 VAL A CA 1
ATOM 937 C C . VAL A 1 121 ? -15.307 -11.136 -9.712 1.00 93.00 121 VAL A C 1
ATOM 939 O O . VAL A 1 121 ? -16.172 -10.555 -9.047 1.00 93.00 121 VAL A O 1
ATOM 942 N N . ALA A 1 122 ? -14.963 -12.405 -9.477 1.00 93.88 122 ALA A N 1
ATOM 943 C CA . ALA A 1 122 ? -15.515 -13.184 -8.372 1.00 93.88 122 ALA A CA 1
ATOM 944 C C . ALA A 1 122 ? -15.115 -12.583 -7.016 1.00 93.88 122 ALA A C 1
ATOM 946 O O . ALA A 1 122 ? -15.976 -12.401 -6.160 1.00 93.88 122 ALA A O 1
ATOM 947 N N . THR A 1 123 ? -13.855 -12.174 -6.851 1.00 93.44 123 THR A N 1
ATOM 948 C CA . THR A 1 123 ? -13.368 -11.480 -5.653 1.00 93.44 123 THR A CA 1
ATOM 949 C C . THR A 1 123 ? -14.128 -10.179 -5.405 1.00 93.44 123 THR A C 1
ATOM 951 O O . THR A 1 123 ? -14.533 -9.928 -4.274 1.00 93.44 123 THR A O 1
ATOM 954 N N . GLU A 1 124 ? -14.389 -9.361 -6.435 1.00 92.88 124 GLU A N 1
ATOM 955 C CA . GLU A 1 124 ? -15.206 -8.148 -6.264 1.00 92.88 124 GLU A CA 1
ATOM 956 C C . GLU A 1 124 ? -16.619 -8.488 -5.773 1.00 92.88 124 GLU A C 1
ATOM 958 O O . GLU A 1 124 ? -17.153 -7.818 -4.886 1.00 92.88 124 GLU A O 1
ATOM 963 N N . SER A 1 125 ? -17.226 -9.524 -6.353 1.00 91.44 125 SER A N 1
ATOM 964 C CA . SER A 1 125 ? -18.555 -9.992 -5.954 1.00 91.44 125 SER A CA 1
ATOM 965 C C . SER A 1 125 ? -18.568 -10.521 -4.522 1.00 91.44 125 SER A C 1
ATOM 967 O O . SER A 1 125 ? -19.544 -10.301 -3.814 1.00 91.44 125 SER A O 1
ATOM 969 N N . GLU A 1 126 ? -17.490 -11.167 -4.078 1.00 93.25 126 GLU A N 1
ATOM 970 C CA . GLU A 1 126 ? -17.359 -11.681 -2.715 1.00 93.25 126 GLU A CA 1
ATOM 971 C C . GLU A 1 126 ? -17.160 -10.553 -1.697 1.00 93.25 126 GLU A C 1
ATOM 973 O O . GLU A 1 126 ? -17.855 -10.501 -0.687 1.00 93.25 126 GLU A O 1
ATOM 978 N N . ILE A 1 127 ? -16.304 -9.573 -2.002 1.00 90.75 127 ILE A N 1
ATOM 979 C CA . ILE A 1 127 ? -16.065 -8.408 -1.134 1.00 90.75 127 ILE A CA 1
ATOM 980 C C . ILE A 1 127 ? -17.343 -7.583 -0.938 1.00 90.75 127 ILE A C 1
ATOM 982 O O . ILE A 1 127 ? -17.569 -7.042 0.142 1.00 90.75 127 ILE A O 1
ATOM 986 N N . LYS A 1 128 ? -18.213 -7.496 -1.952 1.00 88.38 128 LYS A N 1
ATOM 987 C CA . LYS A 1 128 ? -19.501 -6.788 -1.840 1.00 88.38 128 LYS A CA 1
ATOM 988 C C . LYS A 1 128 ? -20.486 -7.444 -0.873 1.00 88.38 128 LYS A C 1
ATOM 990 O O . LYS A 1 128 ? -21.408 -6.765 -0.434 1.00 88.38 128 LYS A O 1
ATOM 995 N N . LYS A 1 129 ? -20.317 -8.731 -0.556 1.00 91.31 129 LYS A N 1
ATOM 996 C CA . LYS A 1 129 ? -21.164 -9.439 0.417 1.00 91.31 129 LYS A CA 1
ATOM 997 C C . LYS A 1 129 ? -20.763 -9.136 1.859 1.00 91.31 129 LYS A C 1
ATOM 999 O O . LYS A 1 129 ? -21.548 -9.380 2.771 1.00 91.31 129 LYS A O 1
ATOM 1004 N N . VAL A 1 130 ? -19.549 -8.631 2.072 1.00 91.25 130 VAL A N 1
ATOM 1005 C CA . VAL A 1 130 ? -19.043 -8.326 3.408 1.00 91.25 130 VAL A CA 1
ATOM 1006 C C . VAL A 1 130 ? -19.700 -7.044 3.913 1.00 91.25 130 VAL A C 1
ATOM 1008 O O . VAL A 1 130 ? -19.523 -5.965 3.345 1.00 91.25 130 VAL A O 1
ATOM 1011 N N . ASN A 1 131 ? -20.446 -7.166 5.009 1.00 88.69 131 ASN A N 1
ATOM 1012 C CA . ASN A 1 131 ? -20.953 -6.018 5.748 1.00 88.69 131 ASN A CA 1
ATOM 1013 C C . ASN A 1 131 ? -19.786 -5.369 6.502 1.00 88.69 131 ASN A C 1
ATOM 1015 O O . ASN A 1 131 ? -19.211 -5.973 7.405 1.00 88.69 131 ASN A O 1
ATOM 1019 N N . TRP A 1 132 ? -19.411 -4.152 6.112 1.00 87.12 132 TRP A N 1
ATOM 1020 C CA . TRP A 1 132 ? -18.367 -3.391 6.795 1.00 87.12 132 TRP A CA 1
ATOM 1021 C C . TRP A 1 132 ? -18.907 -2.787 8.091 1.00 87.12 132 TRP A C 1
ATOM 1023 O O . TRP A 1 132 ? -20.015 -2.247 8.104 1.00 87.12 132 TRP A O 1
ATOM 1033 N N . SER A 1 133 ? -18.107 -2.852 9.160 1.00 91.00 133 SER A N 1
ATOM 1034 C CA . SER A 1 133 ? -18.441 -2.257 10.457 1.00 91.00 133 SER A CA 1
ATOM 1035 C C . SER A 1 133 ? -18.808 -0.787 10.319 1.00 91.00 133 SER A C 1
ATOM 1037 O O . SER A 1 133 ? -18.194 -0.030 9.555 1.00 91.00 133 SER A O 1
ATOM 1039 N N . THR A 1 134 ? -19.798 -0.356 11.094 1.00 92.94 134 THR A N 1
ATOM 1040 C CA . THR A 1 134 ? -20.202 1.049 11.078 1.00 92.94 134 THR A CA 1
ATOM 1041 C C . THR A 1 134 ? -19.093 1.924 11.667 1.00 92.94 134 THR A C 1
ATOM 1043 O O . THR A 1 134 ? -18.327 1.502 12.535 1.00 92.94 134 THR A O 1
ATOM 1046 N N . ARG A 1 135 ? -19.000 3.196 11.246 1.00 90.94 135 ARG A N 1
ATOM 1047 C CA . ARG A 1 135 ? -17.983 4.126 11.785 1.00 90.94 135 ARG A CA 1
ATOM 1048 C C . ARG A 1 135 ? -18.032 4.227 13.315 1.00 90.94 135 ARG A C 1
ATOM 1050 O O . ARG A 1 135 ? -17.002 4.440 13.944 1.00 90.94 135 ARG A O 1
ATOM 1057 N N . ARG A 1 136 ? -19.218 4.061 13.911 1.00 93.12 136 ARG A N 1
ATOM 1058 C CA . ARG A 1 136 ? -19.416 4.081 15.367 1.00 93.12 136 ARG A CA 1
ATOM 1059 C C . ARG A 1 136 ? -18.764 2.878 16.047 1.00 93.12 136 ARG A C 1
ATOM 1061 O O . ARG A 1 136 ? -18.088 3.069 17.052 1.00 93.12 136 ARG A O 1
ATOM 1068 N N . GLU A 1 137 ? -18.913 1.681 15.483 1.00 93.06 137 GLU A N 1
ATOM 1069 C CA . GLU A 1 137 ? -18.253 0.467 15.982 1.00 93.06 137 GLU A CA 1
ATOM 1070 C C . GLU A 1 137 ? -16.734 0.581 15.895 1.00 93.06 137 GLU A C 1
ATOM 1072 O O . GLU A 1 137 ? -16.047 0.307 16.875 1.00 93.06 137 GLU A O 1
ATOM 1077 N N . VAL A 1 138 ? -16.212 1.059 14.759 1.00 94.38 138 VAL A N 1
ATOM 1078 C CA . VAL A 1 138 ? -14.763 1.226 14.567 1.00 94.38 138 VAL A CA 1
ATOM 1079 C C . VAL A 1 138 ? -14.192 2.204 15.595 1.00 94.38 138 VAL A C 1
ATOM 1081 O O . VAL A 1 138 ? -13.214 1.888 16.263 1.00 94.38 138 VAL A O 1
ATOM 1084 N N . ILE A 1 139 ? -14.834 3.361 15.797 1.00 95.88 139 ILE A N 1
ATOM 1085 C CA . ILE A 1 139 ? -14.393 4.350 16.794 1.00 95.88 139 ILE A CA 1
ATOM 1086 C C . ILE A 1 139 ? -14.481 3.785 18.218 1.00 95.88 139 ILE A C 1
ATOM 1088 O O . ILE A 1 139 ? -13.586 4.030 19.029 1.00 95.88 139 ILE A O 1
ATOM 1092 N N . GLY A 1 140 ? -15.541 3.030 18.526 1.00 94.94 140 GLY A N 1
ATOM 1093 C CA . GLY A 1 140 ? -15.697 2.349 19.810 1.00 94.94 140 GLY A CA 1
ATOM 1094 C C . GLY A 1 140 ? -14.553 1.370 20.073 1.00 94.94 140 GLY A C 1
ATOM 1095 O O . GLY A 1 140 ? -13.899 1.461 21.111 1.00 94.94 140 GLY A O 1
ATOM 1096 N N . ALA A 1 141 ? -14.250 0.508 19.100 1.00 95.25 141 ALA A N 1
ATOM 1097 C CA . ALA A 1 141 ? -13.161 -0.460 19.188 1.00 95.25 141 ALA A CA 1
ATOM 1098 C C . ALA A 1 141 ? -11.791 0.226 19.320 1.00 95.25 141 ALA A C 1
ATOM 1100 O O . ALA A 1 141 ? -11.011 -0.118 20.207 1.00 95.25 141 ALA A O 1
ATOM 1101 N N . THR A 1 142 ? -11.506 1.250 18.508 1.00 96.62 142 THR A N 1
ATOM 1102 C CA . THR A 1 142 ? -10.230 1.978 18.578 1.00 96.62 142 THR A CA 1
ATOM 1103 C C . THR A 1 142 ? -10.053 2.712 19.909 1.00 96.62 142 THR A C 1
ATOM 1105 O O . THR A 1 142 ? -8.946 2.717 20.443 1.00 96.62 142 THR A O 1
ATOM 1108 N N . ARG A 1 143 ? -11.115 3.287 20.499 1.00 97.38 143 ARG A N 1
ATOM 1109 C CA . ARG A 1 143 ? -11.032 3.923 21.829 1.00 97.38 143 ARG A CA 1
ATOM 1110 C C . ARG A 1 143 ? -10.601 2.941 22.908 1.00 97.38 143 ARG A C 1
ATOM 1112 O O . ARG A 1 143 ? -9.721 3.279 23.694 1.00 97.38 143 ARG A O 1
ATOM 1119 N N . VAL A 1 144 ? -11.195 1.747 22.933 1.00 97.31 144 VAL A N 1
ATOM 1120 C CA . VAL A 1 144 ? -10.825 0.713 23.910 1.00 97.31 144 VAL A CA 1
ATOM 1121 C C . VAL A 1 144 ? -9.354 0.350 23.746 1.00 97.31 144 VAL A C 1
ATOM 1123 O O . VAL A 1 144 ? -8.619 0.397 24.727 1.00 97.31 144 VAL A O 1
ATOM 1126 N N . VAL A 1 145 ? -8.907 0.096 22.509 1.00 97.62 145 VAL A N 1
ATOM 1127 C CA . VAL A 1 145 ? -7.506 -0.243 22.217 1.00 97.62 145 VAL A CA 1
ATOM 1128 C C . VAL A 1 145 ? -6.556 0.857 22.695 1.00 97.62 145 VAL A C 1
ATOM 1130 O O . VAL A 1 145 ? -5.608 0.562 23.420 1.00 97.62 145 VAL A O 1
ATOM 1133 N N . ILE A 1 146 ? -6.829 2.122 22.362 1.00 98.00 146 ILE A N 1
ATOM 1134 C CA . ILE A 1 146 ? -6.003 3.261 22.792 1.00 98.00 146 ILE A CA 1
ATOM 1135 C C . ILE A 1 146 ? -5.912 3.321 24.319 1.00 98.00 146 ILE A C 1
ATOM 1137 O O . ILE A 1 146 ? -4.812 3.424 24.857 1.00 98.00 146 ILE A O 1
ATOM 1141 N N . VAL A 1 147 ? -7.040 3.209 25.026 1.00 98.00 147 VAL A N 1
ATOM 1142 C CA . VAL A 1 147 ? -7.055 3.234 26.496 1.00 98.00 147 VAL A CA 1
ATOM 1143 C C . VAL A 1 147 ? -6.260 2.062 27.068 1.00 98.00 147 VAL A C 1
ATOM 1145 O O . VAL A 1 147 ? -5.444 2.274 27.961 1.00 98.00 147 VAL A O 1
ATOM 1148 N N . THR A 1 148 ? -6.425 0.847 26.537 1.00 97.81 148 THR A N 1
ATOM 1149 C CA . THR A 1 148 ? -5.667 -0.324 27.007 1.00 97.81 148 THR A CA 1
ATOM 1150 C C . THR A 1 148 ? -4.168 -0.205 26.751 1.00 97.81 148 THR A C 1
ATOM 1152 O O . THR A 1 148 ? -3.383 -0.536 27.634 1.00 97.81 148 THR A O 1
ATOM 1155 N N . VAL A 1 149 ? -3.751 0.310 25.590 1.00 98.12 149 VAL A N 1
ATOM 1156 C CA . VAL A 1 149 ? -2.329 0.501 25.263 1.00 98.12 149 VAL A CA 1
ATOM 1157 C C . VAL A 1 149 ? -1.713 1.590 26.141 1.00 98.12 149 VAL A C 1
ATOM 1159 O O . VAL A 1 149 ? -0.607 1.403 26.641 1.00 98.12 149 VAL A O 1
ATOM 1162 N N . LEU A 1 150 ? -2.426 2.693 26.390 1.00 98.12 150 LEU A N 1
ATOM 1163 C CA . LEU A 1 150 ? -1.963 3.748 27.296 1.00 98.12 150 LEU A CA 1
ATOM 1164 C C . LEU A 1 150 ? -1.891 3.271 28.748 1.00 98.12 150 LEU A C 1
ATOM 1166 O O . LEU A 1 150 ? -0.902 3.543 29.421 1.00 98.12 150 LEU A O 1
ATOM 1170 N N . ALA A 1 151 ? -2.895 2.532 29.225 1.00 98.06 151 ALA A N 1
ATOM 1171 C CA . ALA A 1 151 ? -2.892 1.965 30.571 1.00 98.06 151 ALA A CA 1
ATOM 1172 C C . ALA A 1 151 ? -1.745 0.962 30.753 1.00 98.06 151 ALA A C 1
ATOM 1174 O O . ALA A 1 151 ? -1.043 1.010 31.761 1.00 98.06 151 ALA A O 1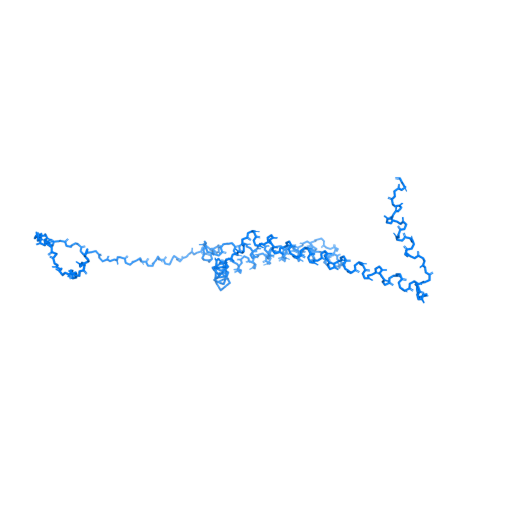
ATOM 1175 N N . LEU A 1 152 ? -1.509 0.098 29.759 1.00 98.12 152 LEU A N 1
ATOM 1176 C CA . LEU A 1 152 ? -0.386 -0.834 29.767 1.00 98.12 152 LEU A CA 1
ATOM 1177 C C . LEU A 1 152 ? 0.952 -0.084 29.734 1.00 98.12 152 LEU A C 1
ATOM 1179 O O . LEU A 1 152 ? 1.825 -0.369 30.545 1.00 98.12 152 LEU A O 1
ATOM 1183 N N . GLY A 1 153 ? 1.101 0.912 28.858 1.00 97.94 153 GLY A N 1
ATOM 1184 C CA . GLY A 1 153 ? 2.298 1.752 28.794 1.00 97.94 153 GLY A CA 1
ATOM 1185 C C . GLY A 1 153 ? 2.577 2.481 30.111 1.00 97.94 153 GLY A C 1
ATOM 1186 O O . GLY A 1 153 ? 3.713 2.497 30.579 1.00 97.94 153 GLY A O 1
ATOM 1187 N N . PHE A 1 154 ? 1.538 3.017 30.754 1.00 97.62 154 PHE A N 1
ATOM 1188 C CA . PHE A 1 154 ? 1.639 3.659 32.062 1.00 97.62 154 PHE A CA 1
ATOM 1189 C C . PHE A 1 154 ? 2.010 2.665 33.171 1.00 97.62 154 PHE A C 1
ATOM 1191 O O . PHE A 1 154 ? 2.881 2.953 33.989 1.00 97.62 154 PHE A O 1
ATOM 1198 N N . LEU A 1 155 ? 1.417 1.469 33.177 1.00 97.69 155 LEU A N 1
ATOM 1199 C CA . LEU A 1 155 ? 1.781 0.409 34.117 1.00 97.69 155 LEU A CA 1
ATOM 1200 C C . LEU A 1 155 ? 3.251 -0.000 33.949 1.00 97.69 155 LEU A C 1
ATOM 1202 O O . LEU A 1 155 ? 3.980 -0.083 34.935 1.00 97.69 155 LEU A O 1
ATOM 1206 N N . LEU A 1 156 ? 3.700 -0.212 32.708 1.00 97.00 156 LEU A N 1
ATOM 1207 C CA . LEU A 1 156 ? 5.098 -0.516 32.399 1.00 97.00 156 LEU A CA 1
ATOM 1208 C C . LEU A 1 156 ? 6.023 0.614 32.861 1.00 97.00 156 LEU A C 1
ATOM 1210 O O . LEU A 1 156 ? 7.079 0.341 33.424 1.00 97.00 156 LEU A O 1
ATOM 1214 N N . PHE A 1 157 ? 5.625 1.873 32.671 1.00 94.88 157 PHE A N 1
ATOM 1215 C CA . PHE A 1 157 ? 6.370 3.027 33.171 1.00 94.88 157 PHE A CA 1
ATOM 1216 C C . PHE A 1 157 ? 6.517 3.001 34.701 1.00 94.88 157 PHE A C 1
ATOM 1218 O O . PHE A 1 157 ? 7.629 3.159 35.203 1.00 94.88 157 PHE A O 1
ATOM 1225 N N . LEU A 1 158 ? 5.437 2.734 35.444 1.00 95.38 158 LEU A N 1
ATOM 1226 C CA . LEU A 1 158 ? 5.486 2.627 36.906 1.00 95.38 158 LEU A CA 1
ATOM 1227 C C . LEU A 1 158 ? 6.370 1.469 37.374 1.00 95.38 158 LEU A C 1
ATOM 1229 O O . LEU A 1 158 ? 7.201 1.647 38.262 1.00 95.38 158 LEU A O 1
ATOM 1233 N N . VAL A 1 159 ? 6.222 0.292 36.766 1.00 95.50 159 VAL A N 1
ATOM 1234 C CA . VAL A 1 159 ? 7.038 -0.885 37.092 1.00 95.50 159 VAL A CA 1
ATOM 1235 C C . VAL A 1 159 ? 8.517 -0.611 36.812 1.00 95.50 159 VAL A C 1
ATOM 1237 O O . VAL A 1 159 ? 9.365 -0.913 37.650 1.00 95.50 159 VAL A O 1
ATOM 1240 N N . ASN A 1 160 ? 8.836 0.034 35.687 1.00 93.38 160 ASN A N 1
ATOM 1241 C CA . ASN A 1 160 ? 10.202 0.454 35.374 1.00 93.38 160 ASN A CA 1
ATOM 1242 C C . ASN A 1 160 ? 10.751 1.439 36.411 1.00 93.38 160 ASN A C 1
ATOM 1244 O O . ASN A 1 160 ? 11.895 1.296 36.836 1.00 93.38 160 ASN A O 1
ATOM 1248 N N . LEU A 1 161 ? 9.942 2.403 36.862 1.00 90.44 161 LEU A N 1
ATOM 1249 C CA . LEU A 1 161 ? 10.351 3.348 37.900 1.00 90.44 161 LEU A CA 1
ATOM 1250 C C . LEU A 1 161 ? 10.672 2.628 39.219 1.00 90.44 161 LEU A C 1
ATOM 1252 O O . LEU A 1 161 ? 11.700 2.904 39.837 1.00 90.44 161 LEU A O 1
ATOM 1256 N N . VAL A 1 162 ? 9.835 1.666 39.618 1.00 91.88 162 VAL A N 1
ATOM 1257 C CA . VAL A 1 162 ? 10.069 0.831 40.806 1.00 91.88 162 VAL A CA 1
ATOM 1258 C C . VAL A 1 162 ? 11.360 0.027 40.665 1.00 91.88 162 VAL A C 1
ATOM 1260 O O . VAL A 1 162 ? 12.158 0.009 41.600 1.00 91.88 162 VAL A O 1
ATOM 1263 N N . PHE A 1 163 ? 11.607 -0.592 39.506 1.00 90.75 163 PHE A N 1
ATOM 1264 C CA . PHE A 1 163 ? 12.845 -1.337 39.265 1.00 90.75 163 PHE A CA 1
ATOM 1265 C C . PHE A 1 163 ? 14.090 -0.452 39.342 1.00 90.75 163 PHE A C 1
ATOM 1267 O O . PHE A 1 163 ? 15.064 -0.858 39.969 1.00 90.75 163 PHE A O 1
ATOM 1274 N N . ILE A 1 164 ? 14.059 0.759 38.773 1.00 88.81 164 ILE A N 1
ATOM 1275 C CA . ILE A 1 164 ? 15.180 1.709 38.860 1.00 88.81 164 ILE A CA 1
ATOM 1276 C C . ILE A 1 164 ? 15.492 2.024 40.326 1.00 88.81 164 ILE A C 1
ATOM 1278 O O . ILE A 1 164 ? 16.630 1.858 40.761 1.00 88.81 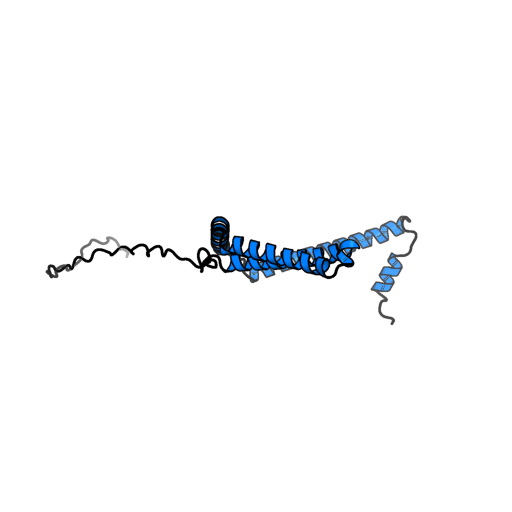164 ILE A O 1
ATOM 1282 N N . VAL A 1 165 ? 14.479 2.402 41.112 1.00 86.75 165 VAL A N 1
ATOM 1283 C CA . VAL A 1 165 ? 14.658 2.723 42.537 1.00 86.75 165 VAL A CA 1
ATOM 1284 C C . VAL A 1 165 ? 15.159 1.507 43.322 1.00 86.75 165 VAL A C 1
ATOM 1286 O O . VAL A 1 165 ? 16.068 1.629 44.142 1.00 86.75 165 VAL A O 1
ATOM 1289 N N . LEU A 1 166 ? 14.597 0.323 43.073 1.00 89.50 166 LEU A N 1
ATOM 1290 C CA . LEU A 1 166 ? 14.980 -0.906 43.765 1.00 89.50 166 LEU A CA 1
ATOM 1291 C C . LEU A 1 166 ? 16.427 -1.312 43.448 1.00 89.50 166 LEU A C 1
ATOM 1293 O O . LEU A 1 166 ? 17.187 -1.635 44.358 1.00 89.50 166 LEU A O 1
ATOM 1297 N N . PHE A 1 167 ? 16.836 -1.269 42.180 1.00 87.81 167 PHE A N 1
ATOM 1298 C CA . PHE A 1 167 ? 18.189 -1.648 41.772 1.00 87.81 167 PHE A CA 1
ATOM 1299 C C . PHE A 1 167 ? 19.258 -0.628 42.190 1.00 87.81 167 PHE A C 1
ATOM 1301 O O . PHE A 1 167 ? 20.391 -1.026 42.472 1.00 87.81 167 PHE A O 1
ATOM 1308 N N . GLU A 1 168 ? 18.910 0.658 42.298 1.00 85.94 168 GLU A N 1
ATOM 1309 C CA . GLU A 1 168 ? 19.761 1.657 42.958 1.00 85.94 168 GLU A CA 1
ATOM 1310 C C . GLU A 1 168 ? 19.940 1.339 44.448 1.00 85.94 168 GLU A C 1
ATOM 1312 O O . GLU A 1 168 ? 21.059 1.371 44.956 1.00 85.94 168 GLU A O 1
ATOM 1317 N N . ARG A 1 169 ? 18.863 0.961 45.153 1.00 84.44 169 ARG A N 1
ATOM 1318 C CA . ARG A 1 169 ? 18.920 0.596 46.582 1.00 84.44 169 ARG A CA 1
ATOM 1319 C C . ARG A 1 169 ? 19.739 -0.665 46.850 1.00 84.44 169 ARG A C 1
ATOM 1321 O O . ARG A 1 169 ? 20.430 -0.722 47.861 1.00 84.44 169 ARG A O 1
ATOM 1328 N N . ILE A 1 170 ? 19.681 -1.650 45.954 1.00 86.50 170 ILE A N 1
ATOM 1329 C CA . ILE A 1 170 ? 20.469 -2.894 46.036 1.00 86.50 170 ILE A CA 1
ATOM 1330 C C . ILE A 1 170 ? 21.941 -2.655 45.619 1.00 86.50 170 ILE A C 1
ATOM 1332 O O . ILE A 1 170 ? 22.788 -3.528 45.790 1.00 86.50 170 ILE A O 1
ATOM 1336 N N . GLY A 1 171 ? 22.288 -1.462 45.117 1.00 81.00 171 GLY A N 1
ATOM 1337 C CA . GLY A 1 171 ? 23.665 -1.087 44.774 1.00 81.00 171 GLY A CA 1
ATOM 1338 C C . GLY A 1 171 ? 24.182 -1.698 43.469 1.00 81.00 171 GLY A C 1
ATOM 1339 O O . GLY A 1 171 ? 25.371 -1.593 43.168 1.00 81.00 171 GLY A O 1
ATOM 1340 N N . VAL A 1 172 ? 23.297 -2.315 42.675 1.00 80.50 172 VAL A N 1
ATOM 1341 C CA . VAL A 1 172 ? 23.619 -2.803 41.325 1.00 80.50 172 VAL A CA 1
ATOM 1342 C C . VAL A 1 172 ? 23.839 -1.618 40.379 1.00 80.50 172 VAL A C 1
ATOM 1344 O O . VAL A 1 172 ? 24.755 -1.653 39.557 1.00 80.50 172 VAL A O 1
ATOM 1347 N N . LEU A 1 173 ? 23.058 -0.539 40.530 1.00 71.62 173 LEU A N 1
ATOM 1348 C CA . LEU A 1 173 ? 23.278 0.724 39.819 1.00 71.62 173 LEU A CA 1
ATOM 1349 C C . LEU A 1 173 ? 24.144 1.672 40.661 1.00 71.62 173 LEU A C 1
ATOM 1351 O O . LEU A 1 173 ? 23.706 2.194 41.681 1.00 71.62 173 LEU A O 1
ATOM 1355 N N . ARG A 1 174 ? 25.370 1.952 40.202 1.00 66.75 174 ARG A N 1
ATOM 1356 C CA . ARG A 1 174 ? 26.325 2.881 40.846 1.00 66.75 174 ARG A CA 1
ATOM 1357 C C . ARG A 1 174 ? 26.070 4.362 40.514 1.00 66.75 174 ARG A C 1
ATOM 1359 O O . ARG A 1 174 ? 27.008 5.153 40.477 1.00 66.75 174 ARG A O 1
ATOM 1366 N N . THR A 1 175 ? 24.836 4.742 40.200 1.00 66.00 175 THR A N 1
ATOM 1367 C CA . THR A 1 175 ? 24.496 6.091 39.713 1.00 66.00 175 THR A CA 1
ATOM 1368 C C . THR A 1 175 ? 23.187 6.581 40.324 1.00 66.00 175 THR A C 1
ATOM 1370 O O . THR A 1 175 ? 22.251 5.805 40.463 1.00 66.00 175 THR A O 1
ATOM 1373 N N . ASN A 1 176 ? 23.104 7.876 40.637 1.00 70.81 176 ASN A N 1
ATOM 1374 C CA . ASN A 1 176 ? 21.940 8.568 41.208 1.00 70.81 176 ASN A CA 1
ATOM 1375 C C . ASN A 1 176 ? 20.883 8.944 40.144 1.00 70.81 176 ASN A C 1
ATOM 1377 O O . ASN A 1 176 ? 20.474 10.104 40.037 1.00 70.81 176 ASN A O 1
ATOM 1381 N N . MET A 1 177 ? 20.467 7.982 39.322 1.00 73.12 177 MET A N 1
ATOM 1382 C CA . MET A 1 177 ? 19.604 8.226 38.165 1.00 73.12 177 MET A CA 1
ATOM 1383 C C . MET A 1 177 ? 18.187 8.657 38.583 1.00 73.12 177 MET A C 1
ATOM 1385 O O . MET A 1 177 ? 17.637 9.581 37.985 1.00 73.12 177 MET A O 1
ATOM 1389 N N . SER A 1 178 ? 17.628 8.084 39.651 1.00 73.44 178 SER A N 1
ATOM 1390 C CA . SER A 1 178 ? 16.316 8.464 40.198 1.00 73.44 178 SER A CA 1
ATOM 1391 C C . SER A 1 178 ? 16.240 9.943 40.590 1.00 73.44 178 SER A C 1
ATOM 1393 O O . SER A 1 178 ? 15.269 10.622 40.252 1.00 73.44 178 SER A O 1
ATOM 1395 N N . GLY A 1 179 ? 17.290 10.471 41.226 1.00 76.38 179 GLY A N 1
ATOM 1396 C CA . GLY A 1 179 ? 17.382 11.878 41.614 1.00 76.38 179 GLY A CA 1
ATOM 1397 C C . GLY A 1 179 ? 17.426 12.822 40.412 1.00 76.38 179 GLY A C 1
ATOM 1398 O O . GLY A 1 179 ? 16.792 13.872 40.440 1.00 76.38 179 GLY A O 1
ATOM 1399 N N . GLN A 1 180 ? 18.113 12.427 39.334 1.00 79.19 180 GLN A N 1
ATOM 1400 C CA . GLN A 1 180 ? 18.183 13.205 38.091 1.00 79.19 180 GLN A CA 1
ATOM 1401 C C . GLN A 1 180 ? 16.877 13.154 37.283 1.00 79.19 180 GLN A C 1
ATOM 1403 O O . GLN A 1 180 ? 16.490 14.144 36.667 1.00 79.19 180 GLN A O 1
ATOM 1408 N N . ILE A 1 181 ? 16.181 12.015 37.269 1.00 77.69 181 ILE A N 1
ATOM 1409 C CA . ILE A 1 181 ? 14.871 11.890 36.613 1.00 77.69 181 ILE A CA 1
ATOM 1410 C C . ILE A 1 181 ? 13.837 12.740 37.356 1.00 77.69 181 ILE A C 1
ATOM 1412 O O . ILE A 1 181 ? 13.095 13.493 36.728 1.00 77.69 181 ILE A O 1
ATOM 1416 N N . PHE A 1 182 ? 13.816 12.664 38.688 1.00 77.44 182 PHE A N 1
ATOM 1417 C CA . PHE A 1 182 ? 12.885 13.432 39.508 1.00 77.44 182 PHE A CA 1
ATOM 1418 C C . PHE A 1 182 ? 13.163 14.936 39.439 1.00 77.44 182 PHE A C 1
ATOM 1420 O O . PHE A 1 182 ? 12.223 15.714 39.307 1.00 77.44 182 PHE A O 1
ATOM 1427 N N . SER A 1 183 ? 14.435 15.355 39.443 1.00 81.12 183 SER A N 1
ATOM 1428 C CA . SER A 1 183 ? 14.788 16.771 39.289 1.00 81.12 183 SER A CA 1
ATOM 1429 C C . SER A 1 183 ? 14.438 17.319 37.906 1.00 81.12 183 SER A C 1
ATOM 1431 O O . SER A 1 183 ? 14.028 18.467 37.806 1.00 81.12 183 SER A O 1
ATOM 1433 N N . ARG A 1 184 ? 14.508 16.515 36.840 1.00 80.81 184 ARG A N 1
ATOM 1434 C CA . ARG A 1 184 ? 14.054 16.924 35.498 1.00 80.81 184 ARG A CA 1
ATOM 1435 C C . ARG A 1 184 ? 12.533 16.949 35.361 1.00 80.81 184 ARG A C 1
ATOM 1437 O O . ARG A 1 184 ? 12.008 17.791 34.644 1.00 80.81 184 ARG A O 1
ATOM 1444 N N . LEU A 1 185 ? 11.832 16.044 36.043 1.00 78.25 185 LEU A N 1
ATOM 1445 C CA . LEU A 1 185 ? 10.370 15.980 36.027 1.00 78.25 185 LEU A CA 1
ATOM 1446 C C . LEU A 1 185 ? 9.729 17.092 36.878 1.00 78.25 185 LEU A C 1
ATOM 1448 O O . LEU A 1 185 ? 8.713 17.648 36.481 1.00 78.25 185 LEU A O 1
ATOM 1452 N N . MET A 1 186 ? 10.317 17.414 38.036 1.00 75.50 186 MET A N 1
ATOM 1453 C CA . MET A 1 186 ? 9.798 18.409 38.992 1.00 75.50 186 MET A CA 1
ATOM 1454 C C . MET A 1 186 ? 10.485 19.780 38.899 1.00 75.50 186 MET A C 1
ATOM 1456 O O . MET A 1 186 ? 9.943 20.759 39.398 1.00 75.50 186 MET A O 1
ATOM 1460 N N . GLY A 1 187 ? 11.666 19.862 38.284 1.00 67.12 187 GLY A N 1
ATOM 1461 C CA . GLY A 1 187 ? 12.479 21.079 38.152 1.00 67.12 187 GLY A CA 1
ATOM 1462 C C . GLY A 1 187 ? 12.703 21.526 36.705 1.00 67.12 187 GLY A C 1
ATOM 1463 O O . GLY A 1 187 ? 13.582 22.340 36.449 1.00 67.12 187 GLY A O 1
ATOM 1464 N N . GLY A 1 188 ? 11.925 21.016 35.743 1.00 60.12 188 GLY A N 1
ATOM 1465 C CA . GLY A 1 188 ? 12.001 21.382 34.320 1.00 60.12 188 GLY A CA 1
ATOM 1466 C C . GLY A 1 188 ? 11.457 22.778 33.976 1.00 60.12 188 GLY A C 1
ATOM 1467 O O . GLY A 1 188 ? 10.839 22.935 32.927 1.00 60.12 188 GLY A O 1
ATOM 1468 N N . GLY A 1 189 ? 11.635 23.762 34.864 1.00 58.28 189 GLY A N 1
ATOM 1469 C CA . GLY A 1 189 ? 11.091 25.118 34.757 1.00 58.28 189 GLY A CA 1
ATOM 1470 C C . GLY A 1 189 ? 12.108 26.243 34.965 1.00 58.28 189 GLY A C 1
ATOM 1471 O O . GLY A 1 189 ? 11.694 27.345 35.302 1.00 58.28 189 GLY A O 1
ATOM 1472 N N . GLU A 1 190 ? 13.409 25.998 34.783 1.00 57.38 190 GLU A N 1
ATOM 1473 C CA . GLU A 1 190 ? 14.412 27.072 34.726 1.00 57.38 190 GLU A CA 1
ATOM 1474 C C . GLU A 1 190 ? 15.220 26.969 33.428 1.00 57.38 190 GLU A C 1
ATOM 1476 O O . GLU A 1 190 ? 16.093 26.113 33.266 1.00 57.38 190 GLU A O 1
ATOM 1481 N N . GLY A 1 191 ? 14.853 27.842 32.493 1.00 51.91 191 GLY A N 1
ATOM 1482 C CA . GLY A 1 191 ? 15.450 28.068 31.182 1.00 51.91 191 GLY A CA 1
ATOM 1483 C C . GLY A 1 191 ? 14.713 29.205 30.499 1.00 51.91 191 GLY A C 1
ATOM 1484 O O . GLY A 1 191 ? 13.674 28.908 29.873 1.00 51.91 191 GLY A O 1
#

Foldseek 3Di:
DDDDDDDDDDDDDDDDDDDDDDDDDDDDPPPPDPPDDDDDDDPLAFDPPPFLVVLLVVQLVVLLVVLVVVLVVVLVVLCVDPVSVVDPCNSPVVSVVSSVVSNVVSCCQSGPDVVSVVVSRVVVVVVVVDDDDDPVVVVVVVVVVVVVVVVVVVVVVVVVLVVVVVCVVVVVDVDPVNVVVVCCVVVVPDD

Sequence (191 aa):
MSKTDIKDEIAVDERDSPMDEQREPSGKPEGKRPAAREPGGSPLRLYKPGQGVRVRWGTAVGAGVLTLWGVSYLFDQLGRFAFFSDSLALHYFIPVVVLAAIGVGVFYLVGRHPRVVDFLVATESEIKKVNWSTRREVIGATRVVIVTVLALGFLLFLVNLVFIVLFERIGVLRTNMSGQIFSRLMGGGEG

Secondary structure (DSSP, 8-state):
--------------------------------PPPP--S---TTPPSSTTSSHHHHHHHHHHHHHHHHHHHHHHHHHHHTSHHHHS-HHHHHHHHHHHHHHHHHHHHIIIII-HHHHHHHHHHHHHHTTS-PPPHHHHHHHHHHHHHHHHHHHHHHHHHHHHHHHHHHHTTSS-S-HHHHHHHHHHSTT--